Protein AF-A0A1Y1QQS4-F1 (afdb_monomer_lite)

Sequence (213 aa):
MTAVSTTSYASPAYLPAWIKGEMNCKIDGRPAKMTWKIENRYEGNCDSSGEYCTQAEYAVSVGSFSDNGGQWIPLESRGSRNNGNTFLIRYKGAEPDNWELTFVPSTEVATGWTTWRGNRYTLSCWKGDVPLPERCDAYATNAVQQYQSAQRLFCGIPTDARWQDNRNAHYNWCMQSKGNPTWLNAENKARSDALAQCRRTTVGGGIRHNLPR

Organism: NCBI:txid525917

Foldseek 3Di:
DDADADEDDADAADDDPLQAAKKWKDWQNFTKIKHKDKDKDWDWDAPPVNPHIYIYIYIFIKMWMGTNNDDIFIKGWPDADDVRQKTWIFTPDPDRKIWIWGADVLFSKTWTWTDDPNDIITMIIHDDDDIQLVLLLVLLVLQLVLLVLCVVLVLVDDPDLLRDNPSVSSSVVCSVVSVPVVVSVVSSVVSVVSSVVSVCCSVVPPDPPDDDD

Structure (mmCIF, N/CA/C/O backbone):
data_AF-A0A1Y1QQS4-F1
#
_entry.id   AF-A0A1Y1QQS4-F1
#
loop_
_atom_site.group_PDB
_atom_site.id
_atom_site.type_symbol
_atom_site.label_atom_id
_atom_site.label_alt_id
_atom_site.label_comp_id
_atom_site.label_asym_id
_atom_site.label_entity_id
_atom_site.label_seq_id
_atom_site.pdbx_PDB_ins_code
_atom_site.Cartn_x
_atom_site.Cartn_y
_atom_site.Cartn_z
_atom_site.occupancy
_atom_site.B_iso_or_equiv
_atom_site.auth_seq_id
_atom_site.auth_comp_id
_atom_site.auth_asym_id
_atom_site.auth_atom_id
_atom_site.pdbx_PDB_model_num
ATOM 1 N N . MET A 1 1 ? 40.147 24.891 -26.858 1.00 44.53 1 MET A N 1
ATOM 2 C CA . MET A 1 1 ? 39.200 23.772 -26.687 1.00 44.53 1 MET A CA 1
ATOM 3 C C . MET A 1 1 ? 37.819 24.369 -26.532 1.00 44.53 1 MET A C 1
ATOM 5 O O . MET A 1 1 ? 37.547 24.987 -25.511 1.00 44.53 1 MET A O 1
ATOM 9 N N . THR A 1 2 ? 36.996 24.281 -27.570 1.00 38.81 2 THR A N 1
ATOM 10 C CA . THR A 1 2 ? 35.651 24.862 -27.578 1.00 38.81 2 THR A CA 1
ATOM 11 C C . THR A 1 2 ? 34.674 23.698 -27.485 1.00 38.81 2 THR A C 1
ATOM 13 O O . THR A 1 2 ? 34.412 23.033 -28.480 1.00 38.81 2 THR A O 1
ATOM 16 N N . ALA A 1 3 ? 34.205 23.390 -26.276 1.00 43.16 3 ALA A N 1
ATOM 17 C CA . ALA A 1 3 ? 33.175 22.379 -26.079 1.00 43.16 3 ALA A CA 1
ATOM 18 C C . ALA A 1 3 ? 31.835 22.957 -26.553 1.00 43.16 3 ALA A C 1
ATOM 20 O O . ALA A 1 3 ? 31.336 23.924 -25.977 1.00 43.16 3 ALA A O 1
ATOM 21 N N . VAL A 1 4 ? 31.264 22.396 -27.617 1.00 45.38 4 VAL A N 1
ATOM 22 C CA . VAL A 1 4 ? 29.895 22.715 -28.032 1.00 45.38 4 VAL A CA 1
ATOM 23 C C . VAL A 1 4 ? 28.973 21.711 -27.346 1.00 45.38 4 VAL A C 1
ATOM 25 O O . VAL A 1 4 ? 28.790 20.595 -27.821 1.00 45.38 4 VAL A O 1
ATOM 28 N N . SER A 1 5 ? 28.416 22.097 -26.198 1.00 45.12 5 SER A N 1
ATOM 29 C CA . SER A 1 5 ? 27.388 21.314 -25.506 1.00 45.12 5 SER A CA 1
ATOM 30 C C . SER A 1 5 ? 26.039 21.524 -26.186 1.00 45.12 5 SER A C 1
ATOM 32 O O . SER A 1 5 ? 25.379 22.537 -25.969 1.00 45.12 5 SER A O 1
ATOM 34 N N . THR A 1 6 ? 25.600 20.573 -27.006 1.00 47.50 6 THR A N 1
ATOM 35 C CA . THR A 1 6 ? 24.199 20.511 -27.439 1.00 47.50 6 THR A CA 1
ATOM 36 C C . THR A 1 6 ? 23.394 19.754 -26.388 1.00 47.50 6 THR A C 1
ATOM 38 O O . THR A 1 6 ? 23.450 18.528 -26.323 1.00 47.50 6 THR A O 1
ATOM 41 N N . THR A 1 7 ? 22.642 20.469 -25.551 1.00 45.75 7 THR A N 1
ATOM 42 C CA . THR A 1 7 ? 21.672 19.868 -24.629 1.00 45.75 7 THR A CA 1
ATOM 43 C C . THR A 1 7 ? 20.464 19.358 -25.413 1.00 45.75 7 THR A C 1
ATOM 45 O O . THR A 1 7 ? 19.577 20.124 -25.787 1.00 45.75 7 THR A O 1
ATOM 48 N N . SER A 1 8 ? 20.406 18.054 -25.680 1.00 47.81 8 SER A N 1
ATOM 49 C CA . SER A 1 8 ? 19.176 17.412 -26.144 1.00 47.81 8 SER A CA 1
ATOM 50 C C . SER A 1 8 ? 18.225 17.248 -24.957 1.00 47.81 8 SER A C 1
ATOM 52 O O . SER A 1 8 ? 18.513 16.493 -24.032 1.00 47.81 8 SER A O 1
ATOM 54 N N . TYR A 1 9 ? 17.095 17.955 -24.974 1.00 47.16 9 TYR A N 1
ATOM 55 C CA . TYR A 1 9 ? 16.033 17.814 -23.977 1.00 47.16 9 TYR A CA 1
ATOM 56 C C . TYR A 1 9 ? 15.374 16.434 -24.111 1.00 47.16 9 TYR A C 1
ATOM 58 O O . TYR A 1 9 ? 14.437 16.252 -24.888 1.00 47.16 9 TYR A O 1
ATOM 66 N N . ALA A 1 10 ? 15.872 15.440 -23.376 1.00 54.25 10 ALA A N 1
ATOM 67 C CA . ALA A 1 10 ? 15.192 14.160 -23.250 1.00 54.25 10 ALA A CA 1
ATOM 68 C C . ALA A 1 10 ? 13.890 14.338 -22.451 1.00 54.25 10 ALA A C 1
ATOM 70 O O . ALA A 1 10 ? 13.832 15.104 -21.485 1.00 54.25 10 ALA A O 1
ATOM 71 N N . SER A 1 11 ? 12.827 13.639 -22.856 1.00 54.56 11 SER A N 1
ATOM 72 C CA . SER A 1 11 ? 11.552 13.663 -22.134 1.00 54.56 11 SER A CA 1
ATOM 73 C C . SER A 1 11 ? 11.741 13.218 -20.674 1.00 54.56 11 SER A C 1
ATOM 75 O O . SER A 1 11 ? 12.504 12.284 -20.419 1.00 54.56 11 SER A O 1
ATOM 77 N N . PRO A 1 12 ? 11.049 13.842 -19.704 1.00 66.75 12 PRO A N 1
ATOM 78 C CA . PRO A 1 12 ? 11.164 13.449 -18.306 1.00 66.75 12 PRO A CA 1
ATOM 79 C C . PRO A 1 12 ? 10.689 12.004 -18.120 1.00 66.75 12 PRO A C 1
ATOM 81 O O . PRO A 1 12 ? 9.630 11.618 -18.621 1.00 66.75 12 PRO A O 1
ATOM 84 N N . ALA A 1 13 ? 11.450 11.201 -17.373 1.00 82.31 13 ALA A N 1
ATOM 85 C CA . ALA A 1 13 ? 11.008 9.867 -16.993 1.00 82.31 13 ALA A CA 1
ATOM 86 C C . ALA A 1 13 ? 9.716 9.948 -16.178 1.00 82.31 13 ALA A C 1
ATOM 88 O O . ALA A 1 13 ? 9.635 10.660 -15.176 1.00 82.31 13 ALA A O 1
ATOM 89 N N . TYR A 1 14 ? 8.716 9.169 -16.581 1.00 88.00 14 TYR A N 1
ATOM 90 C CA . TYR A 1 14 ? 7.463 9.060 -15.849 1.00 88.00 14 TYR A CA 1
ATOM 91 C C . TYR A 1 14 ? 7.498 7.876 -14.879 1.00 88.00 14 TYR A C 1
ATOM 93 O O . TYR A 1 14 ? 7.629 6.723 -15.295 1.00 88.00 14 TYR A O 1
ATOM 101 N N . LEU A 1 15 ? 7.304 8.170 -13.592 1.00 92.50 15 LEU A N 1
ATOM 102 C CA . LEU A 1 15 ? 7.139 7.175 -12.537 1.00 92.50 15 LEU A CA 1
ATOM 103 C C . LEU A 1 15 ? 5.846 7.461 -11.756 1.00 92.50 15 LEU A C 1
ATOM 105 O O . LEU A 1 15 ? 5.776 8.493 -11.080 1.00 92.50 15 LEU A O 1
ATOM 109 N N . PRO A 1 16 ? 4.825 6.583 -11.810 1.00 94.62 16 PRO A N 1
ATOM 110 C CA . PRO A 1 16 ? 3.611 6.769 -11.027 1.00 94.62 16 PRO A CA 1
ATOM 111 C C . PRO A 1 16 ? 3.904 6.904 -9.526 1.00 94.62 16 PRO A C 1
ATOM 113 O O . PRO A 1 16 ? 4.716 6.172 -8.956 1.00 94.62 16 PRO A O 1
ATOM 116 N N . ALA A 1 17 ? 3.193 7.804 -8.845 1.00 94.12 17 ALA A N 1
ATOM 117 C CA . ALA A 1 17 ? 3.402 8.048 -7.415 1.00 94.12 17 ALA A CA 1
ATOM 118 C C . ALA A 1 17 ? 3.161 6.797 -6.543 1.00 94.12 17 ALA A C 1
ATOM 120 O O . ALA A 1 17 ? 3.796 6.631 -5.497 1.00 94.12 17 ALA A O 1
ATOM 121 N N . TRP A 1 18 ? 2.266 5.902 -6.975 1.00 95.06 18 TRP A N 1
ATOM 122 C CA . TRP A 1 18 ? 1.941 4.678 -6.244 1.00 95.06 18 TRP A CA 1
ATOM 123 C C . TRP A 1 18 ? 3.097 3.667 -6.229 1.00 95.06 18 TRP A C 1
ATOM 125 O O . TRP A 1 18 ? 3.250 2.971 -5.230 1.00 95.06 18 TRP A O 1
ATOM 135 N N . ILE A 1 19 ? 3.940 3.630 -7.270 1.00 96.12 19 ILE A N 1
ATOM 136 C CA . ILE A 1 19 ? 5.074 2.694 -7.371 1.00 96.12 19 ILE A CA 1
ATOM 137 C C . ILE A 1 19 ? 6.398 3.298 -6.887 1.00 96.12 19 ILE A C 1
ATOM 139 O O . ILE A 1 19 ? 7.308 2.569 -6.512 1.00 96.12 19 ILE A O 1
ATOM 143 N N . LYS A 1 20 ? 6.517 4.633 -6.863 1.00 96.06 20 LYS A N 1
ATOM 144 C CA . LYS A 1 20 ? 7.732 5.332 -6.417 1.00 96.06 20 LYS A CA 1
ATOM 145 C C . LYS A 1 20 ? 8.084 5.000 -4.961 1.00 96.06 20 LYS A C 1
ATOM 147 O O . LYS A 1 20 ? 7.239 5.155 -4.075 1.00 96.06 20 LYS A O 1
ATOM 152 N N . GLY A 1 21 ? 9.357 4.702 -4.715 1.00 96.75 21 GLY A N 1
ATOM 153 C CA . GLY A 1 21 ? 9.909 4.375 -3.402 1.00 96.75 21 GLY A CA 1
ATOM 154 C C . GLY A 1 21 ? 9.892 2.878 -3.115 1.00 96.75 21 GLY A C 1
ATOM 155 O O . GLY A 1 21 ? 9.820 2.065 -4.033 1.00 96.75 21 GLY A O 1
ATOM 156 N N . GLU A 1 22 ? 9.984 2.530 -1.834 1.00 97.25 22 GLU A N 1
ATOM 157 C CA . GLU A 1 22 ? 9.969 1.142 -1.375 1.00 97.25 22 GLU A CA 1
ATOM 158 C C . GLU A 1 22 ? 8.550 0.566 -1.334 1.00 97.25 22 GLU A C 1
ATOM 160 O O . GLU A 1 22 ? 7.579 1.247 -0.987 1.00 97.25 22 GLU A O 1
ATOM 165 N N . MET A 1 23 ? 8.450 -0.718 -1.663 1.00 97.69 23 MET A N 1
ATOM 166 C CA . MET A 1 23 ? 7.226 -1.502 -1.631 1.00 97.69 23 MET A CA 1
ATOM 167 C C . MET A 1 23 ? 7.496 -2.868 -1.003 1.00 97.69 23 MET A C 1
ATOM 169 O O . MET A 1 23 ? 8.504 -3.522 -1.295 1.00 97.69 23 MET A O 1
ATOM 173 N N . ASN A 1 24 ? 6.545 -3.320 -0.191 1.00 97.94 24 ASN A N 1
ATOM 174 C CA . ASN A 1 24 ? 6.458 -4.714 0.215 1.00 97.94 24 ASN A CA 1
ATOM 175 C C . ASN A 1 24 ? 5.685 -5.477 -0.854 1.00 97.94 24 ASN A C 1
ATOM 177 O O . ASN A 1 24 ? 4.698 -4.972 -1.387 1.00 97.94 24 ASN A O 1
ATOM 181 N N . CYS A 1 25 ? 6.142 -6.680 -1.178 1.00 97.81 25 CYS A N 1
ATOM 182 C CA . CYS A 1 25 ? 5.562 -7.493 -2.229 1.00 97.81 25 CYS A CA 1
ATOM 183 C C . CYS A 1 25 ? 5.388 -8.950 -1.792 1.00 97.81 25 CYS A C 1
ATOM 185 O O . CYS A 1 25 ? 6.019 -9.427 -0.848 1.00 97.81 25 CYS A O 1
ATOM 187 N N . LYS A 1 26 ? 4.554 -9.677 -2.534 1.00 97.31 26 LYS A N 1
ATOM 188 C CA . LYS A 1 26 ? 4.516 -11.136 -2.565 1.00 97.31 26 LYS A CA 1
ATOM 189 C C . LYS A 1 26 ? 4.692 -11.625 -3.992 1.00 97.31 26 LYS A C 1
ATOM 191 O O . LYS A 1 26 ? 3.961 -11.177 -4.876 1.00 97.31 26 LYS A O 1
ATOM 196 N N . ILE A 1 27 ? 5.615 -12.561 -4.184 1.00 95.38 27 ILE A N 1
ATOM 197 C CA . ILE A 1 27 ? 5.768 -13.335 -5.415 1.00 95.38 27 ILE A CA 1
ATOM 198 C C . ILE A 1 27 ? 5.350 -14.772 -5.132 1.00 95.38 27 ILE A C 1
ATOM 200 O O . ILE A 1 27 ? 5.974 -15.455 -4.325 1.00 95.38 27 ILE A O 1
ATOM 204 N N . ASP A 1 28 ? 4.256 -15.214 -5.747 1.00 94.06 28 ASP A N 1
ATOM 205 C CA . ASP A 1 28 ? 3.699 -16.551 -5.509 1.00 94.06 28 ASP A CA 1
ATOM 206 C C . ASP A 1 28 ? 3.511 -16.861 -4.006 1.00 94.06 28 ASP A C 1
ATOM 208 O O . ASP A 1 28 ? 3.930 -17.884 -3.473 1.00 94.06 28 ASP A O 1
ATOM 212 N N . GLY A 1 29 ? 2.983 -15.874 -3.274 1.00 93.81 29 GLY A N 1
ATOM 213 C CA . GLY A 1 29 ? 2.784 -15.937 -1.822 1.00 93.81 29 GLY A CA 1
ATOM 214 C C . GLY A 1 29 ? 4.037 -15.714 -0.963 1.00 93.81 29 GLY A C 1
ATOM 215 O O . GLY A 1 29 ? 3.897 -15.439 0.229 1.00 93.81 29 GLY A O 1
ATOM 216 N N . ARG A 1 30 ? 5.244 -15.759 -1.536 1.00 95.38 30 ARG A N 1
ATOM 217 C CA . ARG A 1 30 ? 6.511 -15.584 -0.808 1.00 95.38 30 ARG A CA 1
ATOM 218 C C . ARG A 1 30 ? 6.845 -14.102 -0.615 1.00 95.38 30 ARG A C 1
ATOM 220 O O . ARG A 1 30 ? 6.600 -13.321 -1.536 1.00 95.38 30 ARG A O 1
ATOM 227 N N . PRO A 1 31 ? 7.398 -13.689 0.540 1.00 97.00 31 PRO A N 1
ATOM 228 C CA . PRO A 1 31 ? 7.770 -12.297 0.778 1.00 97.00 31 PRO A CA 1
ATOM 229 C C . PRO A 1 31 ? 8.798 -11.805 -0.239 1.00 97.00 31 PRO A C 1
ATOM 231 O O . PRO A 1 31 ? 9.788 -12.475 -0.508 1.00 97.00 31 PRO A O 1
ATOM 234 N N . ALA A 1 32 ? 8.590 -10.607 -0.764 1.00 97.38 32 ALA A N 1
ATOM 235 C CA . ALA A 1 32 ? 9.513 -9.942 -1.666 1.00 97.38 32 ALA A CA 1
ATOM 236 C C . ALA A 1 32 ? 9.525 -8.437 -1.388 1.00 97.38 32 ALA A C 1
ATOM 238 O O . ALA A 1 32 ? 8.647 -7.899 -0.709 1.00 97.38 32 ALA A O 1
ATOM 239 N N . LYS A 1 33 ? 10.522 -7.744 -1.927 1.00 97.94 33 LYS A N 1
ATOM 240 C CA . LYS A 1 33 ? 10.619 -6.287 -1.866 1.00 97.94 33 LYS A CA 1
ATOM 241 C C . LYS A 1 33 ? 10.904 -5.716 -3.239 1.00 97.94 33 LYS A C 1
ATOM 243 O O . LYS A 1 33 ? 11.586 -6.332 -4.057 1.00 97.94 33 LYS A O 1
ATOM 248 N N . MET A 1 34 ? 10.394 -4.517 -3.469 1.00 97.62 34 MET A N 1
ATOM 249 C CA . MET A 1 34 ? 10.625 -3.764 -4.692 1.00 97.62 34 MET A CA 1
ATOM 250 C C . MET A 1 34 ? 10.919 -2.309 -4.339 1.00 97.62 34 MET A C 1
ATOM 252 O O . MET A 1 34 ? 10.375 -1.781 -3.374 1.00 97.62 34 MET A O 1
ATOM 256 N N . THR A 1 35 ? 11.779 -1.654 -5.108 1.00 97.94 35 THR A N 1
ATOM 257 C CA . THR A 1 35 ? 12.008 -0.211 -4.986 1.00 97.94 35 THR A CA 1
ATOM 258 C C . THR A 1 35 ? 12.088 0.426 -6.360 1.00 97.94 35 THR A C 1
ATOM 260 O O . THR A 1 35 ? 12.620 -0.196 -7.279 1.00 97.94 35 THR A O 1
ATOM 263 N N . TRP A 1 36 ? 11.563 1.643 -6.504 1.00 97.75 36 TRP A N 1
ATOM 264 C CA . TRP A 1 36 ? 11.621 2.418 -7.743 1.00 97.75 36 TRP A CA 1
ATOM 265 C C . TRP A 1 36 ? 12.008 3.869 -7.498 1.00 97.75 36 TRP A C 1
ATOM 267 O O . TRP A 1 36 ? 11.497 4.531 -6.589 1.00 97.75 36 TRP A O 1
ATOM 277 N N . LYS A 1 37 ? 12.852 4.399 -8.379 1.00 96.38 37 LYS A N 1
ATOM 278 C CA . LYS A 1 37 ? 13.274 5.800 -8.380 1.00 96.38 37 LYS A CA 1
ATOM 279 C C . LYS A 1 37 ? 13.497 6.305 -9.800 1.00 96.38 37 LYS A C 1
ATOM 281 O O . LYS A 1 37 ? 13.617 5.529 -10.746 1.00 96.38 37 LYS A O 1
ATOM 286 N N . ILE A 1 38 ? 13.529 7.627 -9.921 1.00 93.94 38 ILE A N 1
ATOM 287 C CA . ILE A 1 38 ? 14.024 8.292 -11.122 1.00 93.94 38 ILE A CA 1
ATOM 288 C C . ILE A 1 38 ? 15.515 8.540 -10.908 1.00 93.94 38 ILE A C 1
ATOM 290 O O . ILE A 1 38 ? 15.906 9.043 -9.855 1.00 93.94 38 ILE A O 1
ATOM 294 N N . GLU A 1 39 ? 16.323 8.172 -11.891 1.00 91.12 39 GLU A N 1
ATOM 295 C CA . GLU A 1 39 ? 17.759 8.439 -11.936 1.00 91.12 39 GLU A CA 1
ATOM 296 C C . GLU A 1 39 ? 18.105 9.183 -13.221 1.00 91.12 39 GLU A C 1
ATOM 298 O O . GLU A 1 39 ? 17.479 8.948 -14.255 1.00 91.12 39 GLU A O 1
ATOM 303 N N . ASN A 1 40 ? 19.121 10.042 -13.167 1.00 87.88 40 ASN A N 1
ATOM 304 C CA . ASN A 1 40 ? 19.704 10.627 -14.368 1.00 87.88 40 ASN A CA 1
ATOM 305 C C . ASN A 1 40 ? 20.779 9.681 -14.909 1.00 87.88 40 ASN A C 1
ATOM 307 O O . ASN A 1 40 ? 21.602 9.158 -14.154 1.00 87.88 40 ASN A O 1
ATOM 311 N N . ARG A 1 41 ? 20.759 9.458 -16.219 1.00 84.62 41 ARG A N 1
ATOM 312 C CA . ARG A 1 41 ? 21.791 8.745 -16.966 1.00 84.62 41 ARG A CA 1
ATOM 313 C C . ARG A 1 41 ? 22.453 9.693 -17.950 1.00 84.62 41 ARG A C 1
ATOM 315 O O . ARG A 1 41 ? 21.832 10.631 -18.444 1.00 84.62 41 ARG A O 1
ATOM 322 N N . TYR A 1 42 ? 23.715 9.397 -18.227 1.00 83.81 42 TYR A N 1
ATOM 323 C CA . TYR A 1 42 ? 24.536 10.126 -19.176 1.00 83.81 42 TYR A CA 1
ATOM 324 C C . TYR A 1 42 ? 24.917 9.175 -20.301 1.00 83.81 42 TYR A C 1
ATOM 326 O O . TYR A 1 42 ? 25.513 8.126 -20.055 1.00 83.81 42 TYR A O 1
ATOM 334 N N . GLU A 1 43 ? 24.571 9.540 -21.527 1.00 79.81 43 GLU A N 1
ATOM 335 C CA . GLU A 1 43 ? 25.091 8.897 -22.726 1.00 79.81 43 GLU A CA 1
ATOM 336 C C . GLU A 1 43 ? 26.084 9.844 -23.382 1.00 79.81 43 GLU A C 1
ATOM 338 O O . GLU A 1 43 ? 25.746 10.960 -23.770 1.00 79.81 43 GLU A O 1
ATOM 343 N N . GLY A 1 44 ? 27.336 9.402 -23.445 1.00 79.69 44 GLY A N 1
ATOM 344 C CA . GLY A 1 44 ? 28.411 10.103 -24.123 1.00 79.69 44 GLY A CA 1
ATOM 345 C C . GLY A 1 44 ? 28.804 9.344 -25.378 1.00 79.69 44 GLY A C 1
ATOM 346 O O . GLY A 1 44 ? 28.998 8.132 -25.322 1.00 79.69 44 GLY A O 1
ATOM 347 N N . ASN A 1 45 ? 28.959 10.054 -26.488 1.00 81.31 45 ASN A N 1
ATOM 348 C CA . ASN A 1 45 ? 29.633 9.522 -27.663 1.00 81.31 45 ASN A CA 1
ATOM 349 C C . ASN A 1 45 ? 30.700 10.517 -28.101 1.00 81.31 45 ASN A C 1
ATOM 351 O O . ASN A 1 45 ? 30.411 11.708 -28.216 1.00 81.31 45 ASN A O 1
ATOM 355 N N . CYS A 1 46 ? 31.914 10.029 -28.319 1.00 83.12 46 CYS A N 1
ATOM 356 C CA . CYS A 1 46 ? 33.001 10.821 -28.870 1.00 83.12 46 CYS A CA 1
ATOM 357 C C . CYS A 1 46 ? 33.313 10.313 -30.273 1.00 83.12 46 CYS A C 1
ATOM 359 O O . CYS A 1 46 ? 33.155 9.125 -30.564 1.00 83.12 46 CYS A O 1
ATOM 361 N N . ASP A 1 47 ? 33.739 11.212 -31.150 1.00 82.38 47 ASP A N 1
ATOM 362 C CA . ASP A 1 47 ? 34.299 10.817 -32.432 1.00 82.38 47 ASP A CA 1
ATOM 363 C C . ASP A 1 47 ? 35.587 9.990 -32.246 1.00 82.38 47 ASP A C 1
ATOM 365 O O . ASP A 1 47 ? 36.150 9.888 -31.154 1.00 82.38 47 ASP A O 1
ATOM 369 N N . SER A 1 48 ? 36.079 9.379 -33.325 1.00 78.56 48 SER A N 1
ATOM 370 C CA . SER A 1 48 ? 37.262 8.509 -33.276 1.00 78.56 48 SER A CA 1
ATOM 371 C C . SER A 1 48 ? 38.543 9.220 -32.825 1.00 78.56 48 SER A C 1
ATOM 373 O O . SER A 1 48 ? 39.499 8.547 -32.444 1.00 78.56 48 SER A O 1
ATOM 375 N N . SER A 1 49 ? 38.580 10.556 -32.892 1.00 78.88 49 SER A N 1
ATOM 376 C CA . SER A 1 49 ? 39.706 11.369 -32.423 1.00 78.88 49 SER A CA 1
ATOM 377 C C . SER A 1 49 ? 39.626 11.714 -30.928 1.00 78.88 49 SER A C 1
ATOM 379 O O . SER A 1 49 ? 40.638 12.077 -30.331 1.00 78.88 49 SER A O 1
ATOM 381 N N . GLY A 1 50 ? 38.444 11.578 -30.312 1.00 76.00 50 GLY A N 1
ATOM 382 C CA . GLY A 1 50 ? 38.176 12.020 -28.944 1.00 76.00 50 GLY A CA 1
ATOM 383 C C . GLY A 1 50 ? 38.075 13.543 -28.791 1.00 76.00 50 GLY A C 1
ATOM 384 O O . GLY A 1 50 ? 37.964 14.028 -27.666 1.00 76.00 50 GLY A O 1
ATOM 385 N N . GLU A 1 51 ? 38.125 14.301 -29.890 1.00 76.00 51 GLU A N 1
ATOM 386 C CA . GLU A 1 51 ? 38.107 15.767 -29.899 1.00 76.00 51 GLU A CA 1
ATOM 387 C C . GLU A 1 51 ? 36.680 16.326 -29.803 1.00 76.00 51 GLU A C 1
ATOM 389 O O . GLU A 1 51 ? 36.461 17.387 -29.211 1.00 76.00 51 GLU A O 1
ATOM 394 N N . TYR A 1 52 ? 35.693 15.582 -30.311 1.00 77.75 52 TYR A N 1
ATOM 395 C CA . TYR A 1 52 ? 34.290 15.981 -30.307 1.00 77.75 52 TYR A CA 1
ATOM 396 C C . TYR A 1 52 ? 33.444 14.957 -29.560 1.00 77.75 52 TYR A C 1
ATOM 398 O O . TYR A 1 52 ? 33.059 13.921 -30.100 1.00 77.75 52 TYR A O 1
ATOM 406 N N . CYS A 1 53 ? 33.119 15.277 -28.310 1.00 79.81 53 CYS A N 1
ATOM 407 C CA . CYS A 1 53 ? 32.223 14.481 -27.484 1.00 79.81 53 CYS A CA 1
ATOM 408 C C . CYS A 1 53 ? 30.857 15.154 -27.361 1.00 79.81 53 CYS A C 1
ATOM 410 O O . CYS A 1 53 ? 30.746 16.296 -26.918 1.00 79.81 53 CYS A O 1
ATOM 412 N N . THR A 1 54 ? 29.804 14.416 -27.687 1.00 77.94 54 THR A N 1
ATOM 413 C CA . THR A 1 54 ? 28.431 14.765 -27.323 1.00 77.94 54 THR A CA 1
ATOM 414 C C . THR A 1 54 ? 28.064 14.043 -26.038 1.00 77.94 54 THR A C 1
ATOM 416 O O . THR A 1 54 ? 28.301 12.840 -25.931 1.00 77.94 54 THR A O 1
ATOM 419 N N . GLN A 1 55 ? 27.480 14.757 -25.078 1.00 76.38 55 GLN A N 1
ATOM 420 C CA . GLN A 1 55 ? 26.895 14.173 -23.874 1.00 76.38 55 GLN A CA 1
ATOM 421 C C . GLN A 1 55 ? 25.415 14.537 -23.817 1.00 76.38 55 GLN A C 1
ATOM 423 O O . GLN A 1 55 ? 25.056 15.712 -23.882 1.00 76.38 55 GLN A O 1
ATOM 428 N N . ALA A 1 56 ? 24.570 13.524 -23.686 1.00 76.75 56 ALA A N 1
ATOM 429 C CA . ALA A 1 56 ? 23.152 13.672 -23.431 1.00 76.75 56 ALA A CA 1
ATOM 430 C C . ALA A 1 56 ? 22.855 13.202 -22.006 1.00 76.75 56 ALA A C 1
ATOM 432 O O . ALA A 1 56 ? 23.210 12.087 -21.622 1.00 76.75 56 ALA A O 1
ATOM 433 N N . GLU A 1 57 ? 22.192 14.051 -21.226 1.00 81.38 57 GLU A N 1
ATOM 434 C CA . GLU A 1 57 ? 21.601 13.662 -19.949 1.00 81.38 57 GLU A CA 1
ATOM 435 C C . GLU A 1 57 ? 20.125 13.335 -20.165 1.00 81.38 57 GLU A C 1
ATOM 437 O O . GLU A 1 57 ? 19.391 14.089 -20.808 1.00 81.38 57 GLU A O 1
ATOM 442 N N . TYR A 1 58 ? 19.680 12.210 -19.616 1.00 82.06 58 TYR A N 1
ATOM 443 C CA . TYR A 1 58 ? 18.280 11.821 -19.656 1.00 82.06 58 TYR A CA 1
ATOM 444 C C . TYR A 1 58 ? 17.853 11.152 -18.355 1.00 82.06 58 TYR A C 1
ATOM 446 O O . TYR A 1 58 ? 18.614 10.438 -17.706 1.00 82.06 58 TYR A O 1
ATOM 454 N N . ALA A 1 59 ? 16.604 11.382 -17.964 1.00 87.81 59 ALA A N 1
ATOM 455 C CA . ALA A 1 59 ? 16.023 10.731 -16.802 1.00 87.81 59 ALA A CA 1
ATOM 456 C C . ALA A 1 59 ? 15.497 9.340 -17.183 1.00 87.81 59 ALA A C 1
ATOM 458 O O . ALA A 1 59 ? 14.890 9.158 -18.240 1.00 87.81 59 ALA A O 1
ATOM 459 N N . VAL A 1 60 ? 15.652 8.369 -16.285 1.00 89.94 60 VAL A N 1
ATOM 460 C CA . VAL A 1 60 ? 15.102 7.014 -16.404 1.00 89.94 60 VAL A CA 1
ATOM 461 C C . VAL A 1 60 ? 14.404 6.586 -15.125 1.00 89.94 60 VAL A C 1
ATOM 463 O O . VAL A 1 60 ? 14.804 6.945 -14.022 1.00 89.94 60 VAL A O 1
ATOM 466 N N . SER A 1 61 ? 13.363 5.771 -15.269 1.00 94.12 61 SER A N 1
ATOM 467 C CA . SER A 1 61 ? 12.750 5.075 -14.138 1.00 94.12 61 SER A CA 1
ATOM 468 C C . SER A 1 61 ? 13.404 3.711 -13.973 1.00 94.12 61 SER A C 1
ATOM 470 O O . SER A 1 61 ? 13.235 2.830 -14.821 1.00 94.12 61 SER A O 1
ATOM 472 N N . VAL A 1 62 ? 14.134 3.542 -12.877 1.00 95.25 62 VAL A N 1
ATOM 473 C CA . VAL A 1 62 ? 14.823 2.297 -12.531 1.00 95.25 62 VAL A CA 1
ATOM 474 C C . VAL A 1 62 ? 14.240 1.717 -11.259 1.00 95.25 62 VAL A C 1
ATOM 476 O O . VAL A 1 62 ? 13.736 2.443 -10.395 1.00 95.25 62 VAL A O 1
ATOM 479 N N . GLY A 1 63 ? 14.332 0.402 -11.135 1.00 96.50 63 GLY A N 1
ATOM 480 C CA . GLY A 1 63 ? 13.929 -0.283 -9.927 1.00 96.50 63 GLY A CA 1
ATOM 481 C C . GLY A 1 63 ? 14.841 -1.442 -9.589 1.00 96.50 63 GLY A C 1
ATOM 482 O O . GLY A 1 63 ? 15.718 -1.818 -10.364 1.00 96.50 63 GLY A O 1
ATOM 483 N N . SER A 1 64 ? 14.596 -2.020 -8.425 1.00 96.88 64 SER A N 1
ATOM 484 C CA . SER A 1 64 ? 15.225 -3.262 -7.998 1.00 96.88 64 SER A CA 1
ATOM 485 C C . SER A 1 64 ? 14.182 -4.153 -7.345 1.00 96.88 64 SER A C 1
ATOM 487 O O . SER A 1 64 ? 13.234 -3.659 -6.731 1.00 96.88 64 SER A O 1
ATOM 489 N N . PHE A 1 65 ? 14.368 -5.464 -7.454 1.00 96.25 65 PHE A N 1
ATOM 490 C CA . PHE A 1 65 ? 13.507 -6.459 -6.822 1.00 96.25 65 PHE A CA 1
ATOM 491 C C . PHE A 1 65 ? 14.332 -7.496 -6.066 1.00 96.25 65 PHE A C 1
ATOM 493 O O . PHE A 1 65 ? 15.390 -7.896 -6.537 1.00 96.25 65 PHE A O 1
ATOM 500 N N . SER A 1 66 ? 13.856 -7.920 -4.901 1.00 96.31 66 SER A N 1
ATOM 501 C CA . SER A 1 66 ? 14.460 -8.984 -4.098 1.00 96.31 66 SER A CA 1
ATOM 502 C C . SER A 1 66 ? 13.373 -9.964 -3.680 1.00 96.31 66 SER A C 1
ATOM 504 O O . SER A 1 66 ? 12.352 -9.574 -3.111 1.00 96.31 66 SER A O 1
ATOM 506 N N . ASP A 1 67 ? 13.603 -11.237 -3.976 1.00 94.38 67 ASP A N 1
ATOM 507 C CA . ASP A 1 67 ? 12.739 -12.346 -3.591 1.00 94.38 67 ASP A CA 1
ATOM 508 C C . ASP A 1 67 ? 13.268 -12.982 -2.304 1.00 94.38 67 ASP A C 1
ATOM 510 O O . ASP A 1 67 ? 14.414 -13.429 -2.254 1.00 94.38 67 ASP A O 1
ATOM 514 N N . ASN A 1 68 ? 12.441 -13.002 -1.259 1.00 93.38 68 ASN A N 1
ATOM 515 C CA . ASN A 1 68 ? 12.713 -13.643 0.025 1.00 93.38 68 ASN A CA 1
ATOM 516 C C . ASN A 1 68 ? 14.070 -13.265 0.655 1.00 93.38 68 ASN A C 1
ATOM 518 O O . ASN A 1 68 ? 14.773 -14.111 1.204 1.00 93.38 68 ASN A O 1
ATOM 522 N N . GLY A 1 69 ? 14.462 -11.991 0.542 1.00 91.81 69 GLY A N 1
ATOM 523 C CA . GLY A 1 69 ? 15.744 -11.491 1.054 1.00 91.81 69 GLY A CA 1
ATOM 524 C C . GLY A 1 69 ? 16.966 -11.903 0.226 1.00 91.81 69 GLY A C 1
ATOM 525 O O . GLY A 1 69 ? 18.096 -11.673 0.650 1.00 91.81 69 GLY A O 1
ATOM 526 N N . GLY A 1 70 ? 16.754 -12.498 -0.948 1.00 93.25 70 GLY A N 1
ATOM 527 C CA . GLY A 1 70 ? 17.802 -12.821 -1.903 1.00 93.25 70 GLY A CA 1
ATOM 528 C C . GLY A 1 70 ? 18.416 -11.587 -2.567 1.00 93.25 70 GLY A C 1
ATOM 529 O O . GLY A 1 70 ? 18.084 -10.435 -2.266 1.00 93.25 70 GLY A O 1
ATOM 530 N N . GLN A 1 71 ? 19.319 -11.843 -3.513 1.00 94.38 71 GLN A N 1
ATOM 531 C CA . GLN A 1 71 ? 20.009 -10.796 -4.258 1.00 94.38 71 GLN A CA 1
ATOM 532 C C . GLN A 1 71 ? 19.021 -9.850 -4.955 1.00 94.38 71 GLN A C 1
ATOM 534 O O . GLN A 1 71 ? 18.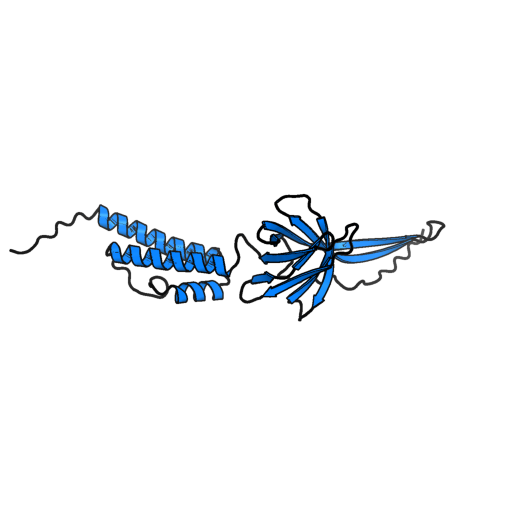060 -10.280 -5.593 1.00 94.38 71 GLN A O 1
ATOM 539 N N . TRP A 1 72 ? 19.305 -8.551 -4.865 1.00 95.88 72 TRP A N 1
ATOM 540 C CA . TRP A 1 72 ? 18.571 -7.533 -5.603 1.00 95.88 72 TRP A CA 1
ATOM 541 C C . TRP A 1 72 ? 18.895 -7.609 -7.092 1.00 95.88 72 TRP A C 1
ATOM 543 O O . TRP A 1 72 ? 20.057 -7.504 -7.490 1.00 95.88 72 TRP A O 1
ATOM 553 N N . ILE A 1 73 ? 17.858 -7.754 -7.911 1.00 93.25 73 ILE A N 1
ATOM 554 C CA . ILE A 1 73 ? 17.965 -7.765 -9.366 1.00 93.25 73 ILE A CA 1
ATOM 555 C C . ILE A 1 73 ? 17.501 -6.432 -9.964 1.00 93.25 73 ILE A C 1
ATOM 557 O O . ILE A 1 73 ? 16.496 -5.878 -9.508 1.00 93.25 73 ILE A O 1
ATOM 561 N N . PRO A 1 74 ? 18.220 -5.903 -10.971 1.00 95.19 74 PRO A N 1
ATOM 562 C CA . PRO A 1 74 ? 17.914 -4.611 -11.569 1.00 95.19 74 PRO A CA 1
ATOM 563 C C . PRO A 1 74 ? 16.712 -4.685 -12.514 1.00 95.19 74 PRO A C 1
ATOM 565 O O . PRO A 1 74 ? 16.601 -5.587 -13.352 1.00 95.19 74 PRO A O 1
ATOM 568 N N . LEU A 1 75 ? 15.852 -3.678 -12.411 1.00 94.94 75 LEU A N 1
ATOM 569 C CA . LEU A 1 75 ? 14.656 -3.480 -13.216 1.00 94.94 75 LEU A CA 1
ATOM 570 C C . LEU A 1 75 ? 14.694 -2.124 -13.926 1.00 94.94 75 LEU A C 1
ATOM 572 O O . LEU A 1 75 ? 15.288 -1.156 -13.451 1.00 94.94 75 LEU A O 1
ATOM 576 N N . GLU A 1 76 ? 13.992 -2.036 -15.047 1.00 93.25 76 GLU A N 1
ATOM 577 C CA . GLU A 1 76 ? 13.794 -0.795 -15.790 1.00 93.25 76 GLU A CA 1
ATOM 578 C C . GLU A 1 76 ? 12.328 -0.656 -16.198 1.00 93.25 76 GLU A C 1
ATOM 580 O O . GLU A 1 76 ? 11.654 -1.643 -16.504 1.00 93.25 76 GLU A O 1
ATOM 585 N N . SER A 1 77 ? 11.817 0.572 -16.178 1.00 93.44 77 SER A N 1
ATOM 586 C CA . SER A 1 77 ? 10.457 0.849 -16.631 1.00 93.44 77 SER A CA 1
ATOM 587 C C . SER A 1 77 ? 10.366 0.709 -18.145 1.00 93.44 77 SER A C 1
ATOM 589 O O . SER A 1 77 ? 11.205 1.225 -18.880 1.00 93.44 77 SER A O 1
ATOM 591 N N . ARG A 1 78 ? 9.299 0.068 -18.623 1.00 92.56 78 ARG A N 1
ATOM 592 C CA . ARG A 1 78 ? 8.893 0.095 -20.036 1.00 92.56 78 ARG A CA 1
ATOM 593 C C . ARG A 1 78 ? 7.788 1.114 -20.312 1.00 92.56 78 ARG A C 1
ATOM 595 O O . ARG A 1 78 ? 7.271 1.167 -21.426 1.00 92.56 78 ARG A O 1
ATOM 602 N N . GLY A 1 79 ? 7.415 1.893 -19.303 1.00 91.50 79 GLY A N 1
ATOM 603 C CA . GLY A 1 79 ? 6.326 2.854 -19.355 1.00 91.50 79 GLY A CA 1
ATOM 604 C C . GLY A 1 79 ? 5.089 2.383 -18.599 1.00 91.50 79 GLY A C 1
ATOM 605 O O . GLY A 1 79 ? 5.113 1.438 -17.807 1.00 91.50 79 GLY A O 1
ATOM 606 N N . SER A 1 80 ? 3.991 3.086 -18.838 1.00 93.06 80 SER A N 1
ATOM 607 C CA . SER A 1 80 ? 2.726 2.869 -18.153 1.00 93.06 80 SER A CA 1
ATOM 608 C C . SER A 1 80 ? 1.560 2.814 -19.138 1.00 93.06 80 SER A C 1
ATOM 610 O O . SER A 1 80 ? 1.640 3.296 -20.267 1.00 93.06 80 SER A O 1
ATOM 612 N N . ARG A 1 81 ? 0.466 2.185 -18.711 1.00 93.50 81 ARG A N 1
ATOM 613 C CA . ARG A 1 81 ? -0.814 2.110 -19.427 1.00 93.50 81 ARG A CA 1
ATOM 614 C C . ARG A 1 81 ? -1.947 2.490 -18.482 1.00 93.50 81 ARG A C 1
ATOM 616 O O . ARG A 1 81 ? -1.730 2.651 -17.279 1.00 93.50 81 ARG A O 1
ATOM 623 N N . ASN A 1 82 ? -3.159 2.611 -19.022 1.00 89.94 82 ASN A N 1
ATOM 624 C CA . ASN A 1 82 ? -4.378 2.830 -18.238 1.00 89.94 82 ASN A CA 1
ATOM 625 C C . ASN A 1 82 ? -4.252 4.046 -17.306 1.00 89.94 82 ASN A C 1
ATOM 627 O O . ASN A 1 82 ? -4.426 3.932 -16.094 1.00 89.94 82 ASN A O 1
ATOM 631 N N . ASN A 1 83 ? -3.867 5.196 -17.873 1.00 87.94 83 ASN A N 1
ATOM 632 C CA . ASN A 1 83 ? -3.650 6.454 -17.147 1.00 87.94 83 ASN A CA 1
ATOM 633 C C . ASN A 1 83 ? -2.642 6.347 -15.985 1.00 87.94 83 ASN A C 1
ATOM 635 O O . ASN A 1 83 ? -2.775 7.031 -14.975 1.00 87.94 83 ASN A O 1
ATOM 639 N N . GLY A 1 84 ? -1.633 5.480 -16.116 1.00 90.56 84 GLY A N 1
ATOM 640 C CA . GLY A 1 84 ? -0.593 5.301 -15.101 1.00 90.56 84 GLY A CA 1
ATOM 641 C C . GLY A 1 84 ? -0.898 4.231 -14.051 1.00 90.56 84 GLY A C 1
ATOM 642 O O . GLY A 1 84 ? -0.062 3.998 -13.178 1.00 90.56 84 GLY A O 1
ATOM 643 N N . ASN A 1 85 ? -2.052 3.559 -14.128 1.00 95.12 85 ASN A N 1
ATOM 644 C CA . ASN A 1 85 ? -2.406 2.496 -13.184 1.00 95.12 85 ASN A CA 1
ATOM 645 C C . ASN A 1 85 ? -1.682 1.183 -13.479 1.00 95.12 85 ASN A C 1
ATOM 647 O O . ASN A 1 85 ? -1.389 0.442 -12.549 1.00 95.12 85 ASN A O 1
ATOM 651 N N . THR A 1 86 ? -1.369 0.894 -14.742 1.00 96.81 86 THR A N 1
ATOM 652 C CA . THR A 1 86 ? -0.572 -0.283 -15.101 1.00 96.81 86 THR A CA 1
ATOM 653 C C . THR A 1 86 ? 0.860 0.147 -15.377 1.00 96.81 86 THR A C 1
ATOM 655 O O . THR A 1 86 ? 1.093 1.025 -16.206 1.00 96.81 86 THR A O 1
ATOM 658 N N . PHE A 1 87 ? 1.817 -0.473 -14.699 1.00 96.38 87 PHE A N 1
ATOM 659 C CA . PHE A 1 87 ? 3.243 -0.233 -14.844 1.00 96.38 87 PHE A CA 1
ATOM 660 C C . PHE A 1 87 ? 3.915 -1.458 -15.458 1.00 96.38 87 PHE A C 1
ATOM 662 O O . PHE A 1 87 ? 3.763 -2.580 -14.967 1.00 96.38 87 PHE A O 1
ATOM 669 N N . LEU A 1 88 ? 4.629 -1.231 -16.558 1.00 95.00 88 LEU A N 1
ATOM 670 C CA . LEU A 1 88 ? 5.314 -2.269 -17.314 1.00 95.00 88 LEU A CA 1
ATOM 671 C C . LEU A 1 88 ? 6.785 -2.273 -16.920 1.00 95.00 88 LEU A C 1
ATOM 673 O O . LEU A 1 88 ? 7.448 -1.236 -16.932 1.00 95.00 88 LEU A O 1
ATOM 677 N N . ILE A 1 89 ? 7.301 -3.448 -16.599 1.00 94.88 89 ILE A N 1
ATOM 678 C CA . ILE A 1 89 ? 8.617 -3.624 -15.994 1.00 94.88 89 ILE A CA 1
ATOM 679 C C . ILE A 1 89 ? 9.438 -4.544 -16.890 1.00 94.88 89 ILE A C 1
ATOM 681 O O . ILE A 1 89 ? 8.925 -5.523 -17.430 1.00 94.88 89 ILE A O 1
ATOM 685 N N . ARG A 1 90 ? 10.724 -4.236 -17.032 1.00 92.38 90 ARG A N 1
ATOM 686 C CA . ARG A 1 90 ? 11.710 -5.090 -17.688 1.00 92.38 90 ARG A CA 1
ATOM 687 C C . ARG A 1 90 ? 12.776 -5.517 -16.693 1.00 92.38 90 ARG A C 1
ATOM 689 O O . ARG A 1 90 ? 13.389 -4.662 -16.056 1.00 92.38 90 ARG A O 1
ATOM 696 N N . TYR A 1 91 ? 13.054 -6.813 -16.633 1.00 91.44 91 TYR A N 1
ATOM 697 C CA . TYR A 1 91 ? 14.261 -7.323 -15.991 1.00 91.44 91 TYR A CA 1
ATOM 698 C C . TYR A 1 91 ? 15.488 -7.064 -16.883 1.00 91.44 91 TYR A C 1
ATOM 700 O O . TYR A 1 91 ? 15.444 -7.266 -18.098 1.00 91.44 91 TYR A O 1
ATOM 708 N N . LYS A 1 92 ? 16.586 -6.572 -16.292 1.00 89.44 92 LYS A N 1
ATOM 709 C CA . LYS A 1 92 ? 17.822 -6.212 -17.014 1.00 89.44 92 LYS A CA 1
ATOM 710 C C . LYS A 1 92 ? 18.879 -7.326 -17.049 1.00 89.44 92 LYS A C 1
ATOM 712 O O . LYS A 1 92 ? 20.028 -7.041 -17.371 1.00 89.44 92 LYS A O 1
ATOM 717 N N . GLY A 1 93 ? 18.525 -8.563 -16.699 1.00 82.38 93 GLY A N 1
ATOM 718 C CA . GLY A 1 93 ? 19.438 -9.701 -16.816 1.00 82.38 93 GLY A CA 1
ATOM 719 C C . GLY A 1 93 ? 19.493 -10.310 -18.213 1.00 82.38 93 GLY A C 1
ATOM 720 O O . GLY A 1 93 ? 19.079 -9.700 -19.197 1.00 82.38 93 GLY A O 1
ATOM 721 N N . ALA A 1 94 ? 20.025 -11.532 -18.276 1.00 74.12 94 ALA A N 1
ATOM 722 C CA . ALA A 1 94 ? 20.227 -12.268 -19.525 1.00 74.12 94 ALA A CA 1
ATOM 723 C C . ALA A 1 94 ? 18.911 -12.590 -20.255 1.00 74.12 94 ALA A C 1
ATOM 725 O O . ALA A 1 94 ? 18.887 -12.675 -21.480 1.00 74.12 94 ALA A O 1
ATOM 726 N N . GLU A 1 95 ? 17.818 -12.734 -19.508 1.00 71.88 95 GLU A N 1
ATOM 727 C CA . GLU A 1 95 ? 16.491 -13.010 -20.045 1.00 71.88 95 GLU A CA 1
ATOM 728 C C . GLU A 1 95 ? 15.679 -11.705 -20.076 1.00 71.88 95 GLU A C 1
ATOM 730 O O . GLU A 1 95 ? 15.522 -11.054 -19.037 1.00 71.88 95 GLU A O 1
ATOM 735 N N . PRO A 1 96 ? 15.177 -11.266 -21.247 1.00 68.50 96 PRO A N 1
ATOM 736 C CA . PRO A 1 96 ? 14.339 -10.077 -21.350 1.00 68.50 96 PRO A CA 1
ATOM 737 C C . PRO A 1 96 ? 12.915 -10.386 -20.866 1.00 68.50 96 PRO A C 1
ATOM 739 O O . PRO A 1 96 ? 11.963 -10.398 -21.648 1.00 68.50 96 PRO A O 1
ATOM 742 N N . ASP A 1 97 ? 12.772 -10.621 -19.566 1.00 76.12 97 ASP A N 1
ATOM 743 C CA . ASP A 1 97 ? 11.483 -10.872 -18.937 1.00 76.12 97 ASP A CA 1
ATOM 744 C C . ASP A 1 97 ? 10.694 -9.570 -18.784 1.00 76.12 97 ASP A C 1
ATOM 746 O O . ASP A 1 97 ? 11.218 -8.518 -18.389 1.00 76.12 97 ASP A O 1
ATOM 750 N N . ASN A 1 98 ? 9.406 -9.649 -19.114 1.00 85.31 98 ASN A N 1
ATOM 751 C CA . ASN A 1 98 ? 8.464 -8.548 -18.969 1.00 85.31 98 ASN A CA 1
ATOM 752 C C . ASN A 1 98 ? 7.567 -8.842 -17.779 1.00 85.31 98 ASN A C 1
ATOM 754 O O . ASN A 1 98 ? 6.982 -9.920 -17.698 1.00 85.31 98 ASN A O 1
ATOM 758 N N . TRP A 1 99 ? 7.477 -7.902 -16.850 1.00 93.56 99 TRP A N 1
ATOM 759 C CA . TRP A 1 99 ? 6.585 -7.993 -15.704 1.00 93.56 99 TRP A CA 1
ATOM 760 C C . TRP A 1 99 ? 5.559 -6.868 -15.781 1.00 93.56 99 TRP A C 1
ATOM 762 O O . TRP A 1 99 ? 5.746 -5.864 -16.477 1.00 93.56 99 TRP A O 1
ATOM 772 N N . GLU A 1 100 ? 4.464 -7.031 -15.059 1.00 95.31 100 GLU A N 1
ATOM 773 C CA . GLU A 1 100 ? 3.366 -6.079 -15.060 1.00 95.31 100 GLU A CA 1
ATOM 774 C C . GLU A 1 100 ? 2.774 -5.961 -13.661 1.00 95.31 100 GLU A C 1
ATOM 776 O O . GLU A 1 100 ? 2.575 -6.957 -12.965 1.00 95.31 100 GLU A O 1
ATOM 781 N N . LEU A 1 101 ? 2.461 -4.727 -13.274 1.00 97.62 101 LEU A N 1
ATOM 782 C CA . LEU A 1 101 ? 1.734 -4.403 -12.056 1.00 97.62 101 LEU A CA 1
ATOM 783 C C . LEU A 1 101 ? 0.609 -3.428 -12.380 1.00 97.62 101 LEU A C 1
ATOM 785 O O . LEU A 1 101 ? 0.855 -2.367 -12.941 1.00 97.62 101 LEU A O 1
ATOM 789 N N . THR A 1 102 ? -0.614 -3.759 -11.987 1.00 97.81 102 THR A N 1
ATOM 790 C CA . THR A 1 102 ? -1.783 -2.885 -12.088 1.00 97.81 102 THR A CA 1
ATOM 791 C C . THR A 1 102 ? -2.246 -2.487 -10.696 1.00 97.81 102 THR A C 1
ATOM 793 O O . THR A 1 102 ? -2.625 -3.330 -9.883 1.00 97.81 102 THR A O 1
ATOM 796 N N . PHE A 1 103 ? -2.190 -1.189 -10.423 1.00 97.94 103 PHE A N 1
ATOM 797 C CA . PHE A 1 103 ? -2.595 -0.575 -9.171 1.00 97.94 103 PHE A CA 1
ATOM 798 C C . PHE A 1 103 ? -4.113 -0.464 -9.064 1.00 97.94 103 PHE A C 1
ATOM 800 O O . PHE A 1 103 ? -4.781 0.007 -9.985 1.00 97.94 103 PHE A O 1
ATOM 807 N N . VAL A 1 104 ? -4.641 -0.864 -7.909 1.00 96.12 104 VAL A N 1
ATOM 808 C CA . VAL A 1 104 ? -6.052 -0.743 -7.550 1.00 96.12 104 VAL A CA 1
ATOM 809 C C . VAL A 1 104 ? -6.182 0.360 -6.493 1.00 96.12 104 VAL A C 1
ATOM 811 O O . VAL A 1 104 ? -5.870 0.125 -5.324 1.00 96.12 104 VAL A O 1
ATOM 814 N N . PRO A 1 105 ? -6.645 1.573 -6.857 1.00 93.69 105 PRO A N 1
ATOM 815 C CA . PRO A 1 105 ? -6.647 2.714 -5.938 1.00 93.69 105 PRO A CA 1
ATOM 816 C C . PRO A 1 105 ? -7.477 2.515 -4.668 1.00 93.69 105 PRO A C 1
ATOM 818 O O . PRO A 1 105 ? -7.153 3.095 -3.639 1.00 93.69 105 PRO A O 1
ATOM 821 N N . SER A 1 106 ? -8.534 1.700 -4.725 1.00 93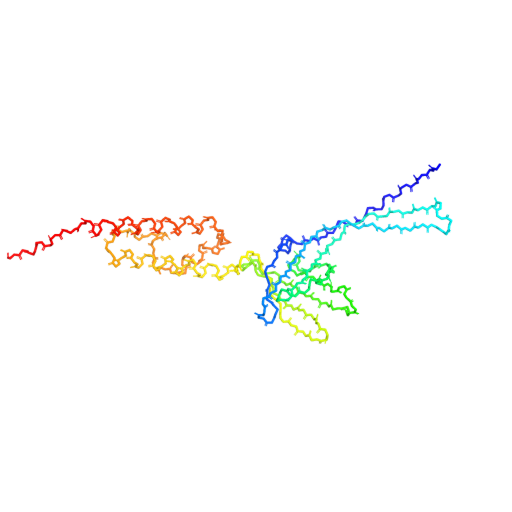.25 106 SER A N 1
ATOM 822 C CA . SER A 1 106 ? -9.408 1.440 -3.575 1.00 93.25 106 SER A CA 1
ATOM 823 C C . SER A 1 106 ? -8.756 0.575 -2.496 1.00 93.25 106 SER A C 1
ATOM 825 O O . SER A 1 106 ? -9.152 0.661 -1.339 1.00 93.25 106 SER A O 1
ATOM 827 N N . THR A 1 107 ? -7.770 -0.251 -2.851 1.00 95.56 107 THR A N 1
ATOM 828 C CA . THR A 1 107 ? -7.063 -1.138 -1.914 1.00 95.56 107 THR A CA 1
ATOM 829 C C . THR A 1 107 ? -5.603 -0.750 -1.722 1.00 95.56 107 THR A C 1
ATOM 831 O O . THR A 1 107 ? -4.931 -1.338 -0.885 1.00 95.56 107 THR A O 1
ATOM 834 N N . GLU A 1 108 ? -5.093 0.207 -2.498 1.00 95.69 108 GLU A N 1
ATOM 835 C CA . GLU A 1 108 ? -3.677 0.586 -2.538 1.00 95.69 108 GLU A CA 1
ATOM 836 C C . GLU A 1 108 ? -2.722 -0.605 -2.759 1.00 95.69 108 GLU A C 1
ATOM 838 O O . GLU A 1 108 ? -1.552 -0.577 -2.371 1.00 95.69 108 GLU A O 1
ATOM 843 N N . VAL A 1 109 ? -3.222 -1.652 -3.420 1.00 97.38 109 VAL A N 1
ATOM 844 C CA . VAL A 1 109 ? -2.449 -2.827 -3.819 1.00 97.38 109 VAL A CA 1
ATOM 845 C C . VAL A 1 109 ? -2.267 -2.801 -5.329 1.00 97.38 109 VAL A C 1
ATOM 847 O O . VAL A 1 109 ? -3.218 -2.620 -6.090 1.00 97.38 109 VAL A O 1
ATOM 850 N N . ALA A 1 110 ? -1.036 -3.014 -5.772 1.00 98.12 110 ALA A N 1
ATOM 851 C CA . ALA A 1 110 ? -0.728 -3.348 -7.147 1.00 98.12 110 ALA A CA 1
ATOM 852 C C . ALA A 1 110 ? -0.672 -4.865 -7.305 1.00 98.12 110 ALA A C 1
ATOM 854 O O . ALA A 1 110 ? -0.027 -5.547 -6.515 1.00 98.12 110 ALA A O 1
ATOM 855 N N . THR A 1 111 ? -1.340 -5.397 -8.321 1.00 97.69 111 THR A N 1
ATOM 856 C CA . THR A 1 111 ? -1.355 -6.833 -8.621 1.00 97.69 111 THR A CA 1
ATOM 857 C C . THR A 1 111 ? -0.990 -7.071 -10.072 1.00 97.69 111 THR A C 1
ATOM 859 O O . THR A 1 111 ? -1.234 -6.234 -10.937 1.00 97.69 111 THR A O 1
ATOM 862 N N . GLY A 1 112 ? -0.388 -8.213 -10.349 1.00 96.50 112 GLY A N 1
ATOM 863 C CA . GLY A 1 112 ? -0.009 -8.591 -11.691 1.00 96.50 112 GLY A CA 1
ATOM 864 C C . GLY A 1 112 ? 0.864 -9.825 -11.657 1.00 96.50 112 GLY A C 1
ATOM 865 O O . GLY A 1 112 ? 0.554 -10.809 -10.980 1.00 96.50 112 GLY A O 1
ATOM 866 N N . TRP A 1 113 ? 1.935 -9.800 -12.431 1.00 95.50 113 TRP A N 1
ATOM 867 C CA . TRP A 1 113 ? 2.729 -10.986 -12.680 1.00 95.50 113 TRP A CA 1
ATOM 868 C C . TRP A 1 113 ? 4.154 -10.630 -13.069 1.00 95.50 113 TRP A C 1
ATOM 870 O O . TRP A 1 113 ? 4.435 -9.567 -13.620 1.00 95.50 113 TRP A O 1
ATOM 880 N N . THR A 1 114 ? 5.044 -11.569 -12.798 1.00 92.25 114 THR A N 1
ATOM 881 C CA . THR A 1 114 ? 6.440 -11.557 -13.216 1.00 92.25 114 THR A CA 1
ATOM 882 C C . THR A 1 114 ? 6.729 -12.809 -14.034 1.00 92.25 114 THR A C 1
ATOM 884 O O . THR A 1 114 ? 5.996 -13.798 -13.950 1.00 92.25 114 THR A O 1
ATOM 887 N N . THR A 1 115 ? 7.761 -12.745 -14.863 1.00 89.25 115 THR A N 1
ATOM 888 C CA . THR A 1 115 ? 8.310 -13.893 -15.581 1.00 89.25 115 THR A CA 1
ATOM 889 C C . THR A 1 115 ? 9.755 -14.099 -15.151 1.00 89.25 115 THR A C 1
ATOM 891 O O . THR A 1 115 ? 10.474 -13.127 -14.920 1.00 89.25 115 THR A O 1
ATOM 894 N N . TRP A 1 116 ? 10.133 -15.360 -14.959 1.00 84.19 116 TRP A N 1
ATOM 895 C CA . TRP A 1 116 ? 11.486 -15.762 -14.595 1.00 84.19 116 TRP A CA 1
ATOM 896 C C . TRP A 1 116 ? 11.773 -17.151 -15.157 1.00 84.19 116 TRP A C 1
ATOM 898 O O . TRP A 1 116 ? 11.046 -18.101 -14.839 1.00 84.19 116 TRP A O 1
ATOM 908 N N . ARG A 1 117 ? 12.815 -17.299 -15.987 1.00 84.12 117 ARG A N 1
ATOM 909 C CA . ARG A 1 117 ? 13.186 -18.587 -16.608 1.00 84.12 117 ARG A CA 1
ATOM 910 C C . ARG A 1 117 ? 12.023 -19.248 -17.340 1.00 84.12 117 ARG A C 1
ATOM 912 O O . ARG A 1 117 ? 11.758 -20.436 -17.168 1.00 84.12 117 ARG A O 1
ATOM 919 N N . GLY A 1 118 ? 11.267 -18.445 -18.085 1.00 83.62 118 GLY A N 1
ATOM 920 C CA . GLY A 1 118 ? 10.084 -18.890 -18.827 1.00 83.62 118 GLY A CA 1
ATOM 921 C C . GLY A 1 118 ? 8.854 -19.228 -17.972 1.00 83.62 118 GLY A C 1
ATOM 922 O O . GLY A 1 118 ? 7.802 -19.526 -18.533 1.00 83.62 118 GLY A O 1
ATOM 923 N N . ASN A 1 119 ? 8.937 -19.148 -16.640 1.00 89.06 119 ASN A N 1
ATOM 924 C CA . ASN A 1 119 ? 7.808 -19.387 -15.742 1.00 89.06 119 ASN A CA 1
ATOM 925 C C . ASN A 1 119 ? 7.164 -18.070 -15.316 1.00 89.06 119 ASN A C 1
ATOM 927 O O . ASN A 1 119 ? 7.853 -17.078 -15.080 1.00 89.06 119 ASN A O 1
ATOM 931 N N . ARG A 1 120 ? 5.834 -18.061 -15.192 1.00 91.81 120 ARG A N 1
ATOM 932 C CA . ARG A 1 120 ? 5.067 -16.893 -14.750 1.00 91.81 120 ARG A CA 1
ATOM 933 C C . ARG A 1 120 ? 4.656 -17.050 -13.293 1.00 91.81 120 ARG A C 1
ATOM 935 O O . ARG A 1 120 ? 4.051 -18.053 -12.933 1.00 91.81 120 ARG A O 1
ATOM 942 N N . TYR A 1 121 ? 4.911 -16.022 -12.494 1.00 93.56 121 TYR A N 1
ATOM 943 C CA . TYR A 1 121 ? 4.560 -15.981 -11.078 1.00 93.56 121 TYR A CA 1
ATOM 944 C C . TYR A 1 121 ? 3.596 -14.835 -10.811 1.00 93.56 121 TYR A C 1
ATOM 946 O O . TYR A 1 121 ? 3.695 -13.764 -11.419 1.00 93.56 121 TYR A O 1
ATOM 954 N N . THR A 1 122 ? 2.664 -15.050 -9.887 1.00 97.12 122 THR A N 1
ATOM 955 C CA . THR A 1 122 ? 1.797 -13.975 -9.403 1.00 97.12 122 THR A CA 1
ATOM 956 C C . THR A 1 122 ? 2.630 -12.971 -8.618 1.00 97.12 122 THR A C 1
ATOM 958 O O . THR A 1 122 ? 3.527 -13.348 -7.865 1.00 97.12 122 THR A O 1
ATOM 961 N N . LEU A 1 123 ? 2.346 -11.687 -8.807 1.00 97.25 123 LEU A N 1
ATOM 962 C CA . LEU A 1 123 ? 3.030 -10.610 -8.109 1.00 97.25 123 LEU A CA 1
ATOM 963 C C . LEU A 1 123 ? 1.991 -9.667 -7.510 1.00 97.25 123 LEU A C 1
ATOM 965 O O . LEU A 1 123 ? 1.054 -9.242 -8.183 1.00 97.25 123 LEU A O 1
ATOM 969 N N . SER A 1 124 ? 2.171 -9.318 -6.245 1.00 97.69 124 SER A N 1
ATOM 970 C CA . SER A 1 124 ? 1.407 -8.259 -5.590 1.00 97.69 124 SER A CA 1
ATOM 971 C C . SER A 1 124 ? 2.350 -7.373 -4.797 1.00 97.69 124 SER A C 1
ATOM 973 O O . SER A 1 124 ? 3.307 -7.880 -4.226 1.00 97.69 124 SER A O 1
ATOM 975 N N . CYS A 1 125 ? 2.109 -6.068 -4.780 1.00 98.12 125 CYS A N 1
ATOM 976 C CA . CYS A 1 125 ? 2.936 -5.091 -4.085 1.00 98.12 125 CYS A CA 1
ATOM 977 C C . CYS A 1 125 ? 2.066 -4.000 -3.455 1.00 98.12 125 CYS A C 1
ATOM 979 O O . CYS A 1 125 ? 1.050 -3.602 -4.020 1.00 98.12 125 CYS A O 1
ATOM 981 N N . TRP A 1 126 ? 2.469 -3.491 -2.298 1.00 97.44 126 TRP A N 1
ATOM 982 C CA . TRP A 1 126 ? 1.785 -2.426 -1.565 1.00 97.44 126 TRP A CA 1
ATOM 983 C C . TRP A 1 126 ? 2.798 -1.557 -0.815 1.00 97.44 126 TRP A C 1
ATOM 985 O O . TRP A 1 126 ? 3.971 -1.909 -0.664 1.00 97.44 126 TRP A O 1
ATOM 995 N N . LYS A 1 127 ? 2.333 -0.400 -0.342 1.00 94.25 127 LYS A N 1
ATOM 996 C CA . LYS A 1 127 ? 3.102 0.479 0.544 1.00 94.25 127 LYS A CA 1
ATOM 997 C C . LYS A 1 127 ? 2.757 0.221 2.010 1.00 94.25 127 LYS A C 1
ATOM 999 O O . LYS A 1 127 ? 1.615 -0.095 2.340 1.00 94.25 127 LYS A O 1
ATOM 1004 N N . GLY A 1 128 ? 3.746 0.414 2.882 1.00 91.00 128 GLY A N 1
ATOM 1005 C CA . GLY A 1 128 ? 3.632 0.136 4.316 1.00 91.00 128 GLY A CA 1
ATOM 1006 C C . GLY A 1 128 ? 3.690 -1.357 4.639 1.00 91.00 128 GLY A C 1
ATOM 1007 O O . GLY A 1 128 ? 3.919 -2.182 3.757 1.00 91.00 128 GLY A O 1
ATOM 1008 N N . ASP A 1 129 ? 3.498 -1.699 5.911 1.00 90.75 129 ASP A N 1
ATOM 1009 C CA . ASP A 1 129 ? 3.798 -3.041 6.431 1.00 90.75 129 ASP A CA 1
ATOM 1010 C C . ASP A 1 129 ? 2.865 -4.127 5.875 1.00 90.75 129 ASP A C 1
ATOM 1012 O O . ASP A 1 129 ? 3.315 -5.185 5.439 1.00 90.75 129 ASP A O 1
ATOM 1016 N N . VAL A 1 130 ? 1.564 -3.838 5.810 1.00 94.12 130 VAL A N 1
ATOM 1017 C CA . VAL A 1 130 ? 0.523 -4.750 5.309 1.00 94.12 130 VAL A CA 1
ATOM 1018 C C . VAL A 1 130 ? -0.399 -4.035 4.309 1.00 94.12 130 VAL A C 1
ATOM 1020 O O . VAL A 1 130 ? -0.484 -2.798 4.338 1.00 94.12 130 VAL A O 1
ATOM 1023 N N . PRO A 1 131 ? -1.115 -4.770 3.436 1.00 95.88 131 PRO A N 1
ATOM 1024 C CA . PRO A 1 131 ? -2.115 -4.195 2.540 1.00 95.88 131 PRO A CA 1
ATOM 1025 C C . PRO A 1 131 ? -3.172 -3.368 3.288 1.00 95.88 131 PRO A C 1
ATOM 1027 O O . PRO A 1 131 ? -3.558 -3.703 4.408 1.00 95.88 131 PRO A O 1
ATOM 1030 N N . LEU A 1 132 ? -3.684 -2.302 2.661 1.00 96.12 132 LEU A N 1
ATOM 1031 C CA . LEU A 1 132 ? -4.701 -1.436 3.274 1.00 96.12 132 LEU A CA 1
ATOM 1032 C C . LEU A 1 132 ? -5.954 -2.205 3.745 1.00 96.12 132 LEU A C 1
ATOM 1034 O O . LEU A 1 132 ? -6.351 -1.989 4.892 1.00 96.12 132 LEU A O 1
ATOM 1038 N N . PRO A 1 133 ? -6.548 -3.123 2.953 1.00 97.38 133 PRO A N 1
ATOM 1039 C CA . PRO A 1 133 ? -7.695 -3.902 3.416 1.00 97.38 133 PRO A CA 1
ATOM 1040 C C . PRO A 1 133 ? -7.390 -4.693 4.690 1.00 97.38 133 PRO A C 1
ATOM 1042 O O . PRO A 1 133 ? -8.170 -4.655 5.633 1.00 97.38 133 PRO A O 1
ATOM 1045 N N . GLU A 1 134 ? -6.224 -5.337 4.758 1.00 96.81 134 GLU A N 1
ATOM 1046 C CA . GLU A 1 134 ? -5.797 -6.120 5.924 1.00 96.81 134 GLU A CA 1
ATOM 1047 C C . GLU A 1 134 ? -5.593 -5.232 7.161 1.00 96.81 134 GLU A C 1
ATOM 1049 O O . GLU A 1 134 ? -6.072 -5.544 8.252 1.00 96.81 134 GLU A O 1
ATOM 1054 N N . ARG A 1 135 ? -4.965 -4.062 6.987 1.00 96.38 135 ARG A N 1
ATOM 1055 C CA . ARG A 1 135 ? -4.819 -3.060 8.053 1.00 96.38 135 ARG A CA 1
ATOM 1056 C C . ARG A 1 135 ? -6.175 -2.606 8.600 1.00 96.38 135 ARG A C 1
ATOM 1058 O O . ARG A 1 135 ? -6.344 -2.498 9.816 1.00 96.38 135 ARG A O 1
ATOM 1065 N N . CYS A 1 136 ? -7.135 -2.336 7.719 1.00 97.88 136 CYS A N 1
ATOM 1066 C CA . CYS A 1 136 ? -8.466 -1.883 8.117 1.00 97.88 136 CYS A CA 1
ATOM 1067 C C . CYS A 1 136 ? -9.326 -2.986 8.731 1.00 97.88 136 CYS A C 1
ATOM 1069 O O . CYS A 1 136 ? -10.114 -2.712 9.639 1.00 97.88 136 CYS A O 1
ATOM 1071 N N . ASP A 1 137 ? -9.137 -4.226 8.295 1.00 98.19 137 ASP A N 1
ATOM 1072 C CA . ASP A 1 137 ? -9.753 -5.412 8.879 1.00 98.19 137 ASP 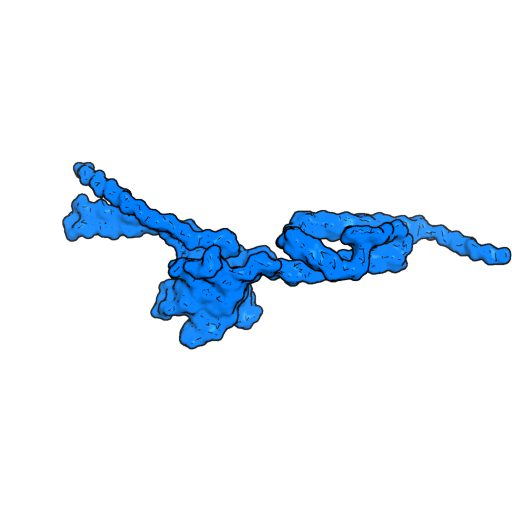A CA 1
ATOM 1073 C C . ASP A 1 137 ? -9.343 -5.595 10.349 1.00 98.19 137 ASP A C 1
ATOM 1075 O O . ASP A 1 137 ? -10.193 -5.709 11.244 1.00 98.19 137 ASP A O 1
ATOM 1079 N N . ALA A 1 138 ? -8.034 -5.511 10.609 1.00 97.62 138 ALA A N 1
ATOM 1080 C CA . ALA A 1 138 ? -7.470 -5.594 11.950 1.00 97.62 138 ALA A CA 1
ATOM 1081 C C . ALA A 1 138 ? -7.959 -4.447 12.851 1.00 97.62 138 ALA A C 1
ATOM 1083 O O . ALA A 1 138 ? -8.377 -4.687 13.987 1.00 97.62 138 ALA A O 1
ATOM 1084 N N . TYR A 1 139 ? -7.968 -3.209 12.339 1.00 98.00 139 TYR A N 1
ATOM 1085 C CA . TYR A 1 139 ? -8.495 -2.046 13.060 1.00 98.00 139 TYR A CA 1
ATOM 1086 C C . TYR A 1 139 ? -9.960 -2.238 13.470 1.00 98.00 139 TYR A C 1
ATOM 1088 O O . TYR A 1 139 ? -10.302 -2.082 14.644 1.00 98.00 139 TYR A O 1
ATOM 1096 N N . ALA A 1 140 ? -10.820 -2.606 12.518 1.00 98.56 140 ALA A N 1
ATOM 1097 C CA . ALA A 1 140 ? -12.250 -2.751 12.756 1.00 98.56 140 ALA A CA 1
ATOM 1098 C C . ALA A 1 140 ? -12.555 -3.853 13.775 1.00 98.56 140 ALA A C 1
ATOM 1100 O O . ALA A 1 140 ? -13.394 -3.681 14.660 1.00 98.56 140 ALA A O 1
ATOM 1101 N N . THR A 1 141 ? -11.830 -4.968 13.681 1.00 98.56 141 THR A N 1
ATOM 1102 C CA . THR A 1 141 ? -11.934 -6.079 14.629 1.00 98.56 141 THR A CA 1
ATOM 1103 C C . THR A 1 141 ? -11.524 -5.645 16.039 1.00 98.56 141 THR A C 1
ATOM 1105 O O . THR A 1 141 ? -12.244 -5.923 16.998 1.00 98.56 141 THR A O 1
ATOM 1108 N N . ASN A 1 142 ? -10.419 -4.903 16.176 1.00 98.38 142 ASN A N 1
ATOM 1109 C CA . ASN A 1 142 ? -9.960 -4.389 17.467 1.00 98.38 142 ASN A CA 1
ATOM 1110 C C . ASN A 1 142 ? -10.969 -3.408 18.094 1.00 98.38 142 ASN A C 1
ATOM 1112 O O . ASN A 1 142 ? -11.311 -3.545 19.269 1.00 98.38 142 ASN A O 1
ATOM 1116 N N . ALA A 1 143 ? -11.504 -2.472 17.304 1.00 98.50 143 ALA A N 1
ATOM 1117 C CA . ALA A 1 143 ? -12.467 -1.477 17.776 1.00 98.50 143 ALA A CA 1
ATOM 1118 C C . ALA A 1 143 ? -13.729 -2.125 18.376 1.00 98.50 143 ALA A C 1
ATOM 1120 O O . ALA A 1 143 ? -14.151 -1.771 19.481 1.00 98.50 143 ALA A O 1
ATOM 1121 N N . VAL A 1 144 ? -14.281 -3.136 17.695 1.00 98.62 144 VAL A N 1
ATOM 1122 C CA . VAL A 1 144 ? -15.441 -3.895 18.188 1.00 98.62 144 VAL A CA 1
ATOM 1123 C C . VAL A 1 144 ? -15.105 -4.665 19.466 1.00 98.62 144 VAL A C 1
ATOM 1125 O O . VAL A 1 144 ? -15.874 -4.627 20.426 1.00 98.62 144 VAL A O 1
ATOM 1128 N N . GLN A 1 145 ? -13.940 -5.317 19.532 1.00 98.44 145 GLN A N 1
ATOM 1129 C CA . GLN A 1 145 ? -13.504 -6.038 20.736 1.00 98.44 145 GLN A CA 1
ATOM 1130 C C . GLN A 1 145 ? -13.345 -5.111 21.951 1.00 98.44 145 GLN A C 1
ATOM 1132 O O . GLN A 1 145 ? -13.697 -5.484 23.078 1.00 98.44 145 GLN A O 1
ATOM 1137 N N . GLN A 1 146 ? -12.832 -3.898 21.741 1.00 98.25 146 GLN A N 1
ATOM 1138 C CA . GLN A 1 146 ? -12.718 -2.886 22.788 1.00 98.25 146 GLN A CA 1
ATOM 1139 C C . GLN A 1 146 ? -14.100 -2.438 23.276 1.00 98.25 146 GLN A C 1
ATOM 1141 O O . GLN A 1 146 ? -14.327 -2.409 24.487 1.00 98.25 146 GLN A O 1
ATOM 1146 N N . TYR A 1 147 ? -15.041 -2.168 22.365 1.00 98.12 147 TYR A N 1
ATOM 1147 C CA . TYR A 1 147 ? -16.417 -1.812 22.725 1.00 98.12 147 TYR A CA 1
ATOM 1148 C C . TYR A 1 147 ? -17.114 -2.928 23.513 1.00 98.12 147 TYR A C 1
ATOM 1150 O O . TYR A 1 147 ? -17.618 -2.688 24.609 1.00 98.12 147 TYR A O 1
ATOM 1158 N N . GLN A 1 148 ? -17.047 -4.173 23.039 1.00 97.38 148 GLN A N 1
ATOM 1159 C CA . GLN A 1 148 ? -17.601 -5.327 23.755 1.00 97.38 148 GLN A CA 1
ATOM 1160 C C . GLN A 1 148 ? -16.978 -5.503 25.146 1.00 97.38 148 GLN A C 1
ATOM 1162 O O . GLN A 1 148 ? -17.650 -5.889 26.102 1.00 97.38 148 GLN A O 1
ATOM 1167 N N . SER A 1 149 ? -15.686 -5.206 25.291 1.00 96.69 149 SER A N 1
ATOM 1168 C CA . SER A 1 149 ? -15.019 -5.235 26.595 1.00 96.69 149 SER A CA 1
ATOM 1169 C C . SER A 1 149 ? -15.519 -4.130 27.525 1.00 96.69 149 SER A C 1
ATOM 1171 O O . SER A 1 149 ? -15.705 -4.397 28.708 1.00 96.69 149 SER A O 1
ATOM 1173 N N . ALA A 1 150 ? -15.790 -2.930 27.007 1.00 96.25 150 ALA A N 1
ATOM 1174 C CA . ALA A 1 150 ? -16.372 -1.841 27.788 1.00 96.25 150 ALA A CA 1
ATOM 1175 C C . ALA A 1 150 ? -17.786 -2.181 28.283 1.00 96.25 150 ALA A C 1
ATOM 1177 O O . ALA A 1 150 ? -18.097 -1.934 29.448 1.00 96.25 150 ALA A O 1
ATOM 1178 N N . GLN A 1 151 ? -18.608 -2.801 27.428 1.00 95.50 151 GLN A N 1
ATOM 1179 C CA . GLN A 1 151 ? -19.953 -3.251 27.799 1.00 95.50 151 GLN A CA 1
ATOM 1180 C C . GLN A 1 151 ? -19.905 -4.331 28.892 1.00 95.50 151 GLN A C 1
ATOM 1182 O O . GLN A 1 151 ? -20.596 -4.217 29.899 1.00 95.50 151 GLN A O 1
ATOM 1187 N N . ARG A 1 152 ? -19.019 -5.332 28.761 1.00 94.69 152 ARG A N 1
ATOM 1188 C CA . ARG A 1 152 ? -18.845 -6.395 29.775 1.00 94.69 152 ARG A CA 1
ATOM 1189 C C . ARG A 1 152 ? -18.349 -5.891 31.130 1.00 94.69 152 ARG A C 1
ATOM 1191 O O . ARG A 1 152 ? -18.623 -6.518 32.146 1.00 94.69 152 ARG A O 1
ATOM 1198 N N . LEU A 1 153 ? -17.594 -4.797 31.141 1.00 94.25 153 LEU A N 1
ATOM 1199 C CA . LEU A 1 153 ? -17.088 -4.160 32.358 1.00 94.25 153 LEU A CA 1
ATOM 1200 C C . LEU A 1 153 ? -18.055 -3.111 32.928 1.00 94.25 153 LEU A C 1
ATOM 1202 O O . LEU A 1 153 ? -17.722 -2.477 33.926 1.00 94.25 153 LEU A O 1
ATOM 1206 N N . PHE A 1 154 ? -19.223 -2.919 32.303 1.00 94.38 154 PHE A N 1
ATOM 1207 C CA . PHE A 1 154 ? -20.214 -1.909 32.678 1.00 94.38 154 PHE A CA 1
ATOM 1208 C C . PHE A 1 154 ? -19.619 -0.495 32.777 1.00 94.38 154 PHE A C 1
ATOM 1210 O O . PHE A 1 154 ? -19.959 0.281 33.664 1.00 94.38 154 PHE A O 1
ATOM 1217 N N . CYS A 1 155 ? -18.734 -0.137 31.840 1.00 93.88 155 CYS A N 1
ATOM 1218 C CA . CYS A 1 155 ? -17.994 1.128 31.875 1.00 93.88 155 CYS A CA 1
ATOM 1219 C C . CYS A 1 155 ? -18.849 2.393 31.656 1.00 93.88 155 CYS A C 1
ATOM 1221 O O . CYS A 1 155 ? -18.299 3.490 31.675 1.00 93.88 155 CYS A O 1
ATOM 1223 N N . GLY A 1 156 ? -20.152 2.268 31.375 1.00 92.50 156 GLY A N 1
ATOM 1224 C CA . GLY A 1 156 ? -21.037 3.409 31.099 1.00 92.50 156 GLY A CA 1
ATOM 1225 C C . GLY A 1 156 ? -20.679 4.201 29.834 1.00 92.50 156 GLY A C 1
ATOM 1226 O O . GLY A 1 156 ? -21.076 5.355 29.702 1.00 92.50 156 GLY A O 1
ATOM 1227 N N . ILE A 1 157 ? -19.909 3.610 28.915 1.00 92.31 157 ILE A N 1
ATOM 1228 C CA . ILE A 1 157 ? -19.489 4.270 27.675 1.00 92.31 157 ILE A CA 1
ATOM 1229 C C . ILE A 1 157 ? -20.675 4.302 26.696 1.00 92.31 157 ILE A C 1
ATOM 1231 O O . ILE A 1 157 ? -21.239 3.238 26.414 1.00 92.31 157 ILE A O 1
ATOM 1235 N N . PRO A 1 158 ? -21.058 5.486 26.175 1.00 92.38 158 PRO A N 1
ATOM 1236 C CA . PRO A 1 158 ? -22.172 5.606 25.245 1.00 92.38 158 PRO A CA 1
ATOM 1237 C C . PRO A 1 158 ? -21.849 4.946 23.905 1.00 92.38 158 PRO A C 1
ATOM 1239 O O . PRO A 1 158 ? -20.689 4.798 23.525 1.00 92.38 158 PRO A O 1
ATOM 1242 N N . THR A 1 159 ? -22.900 4.569 23.182 1.00 95.38 159 THR A N 1
ATOM 1243 C CA . THR A 1 159 ? -22.752 4.069 21.814 1.00 95.38 159 THR A CA 1
ATOM 1244 C C . THR A 1 159 ? -22.674 5.250 20.851 1.00 95.38 159 THR A C 1
ATOM 1246 O O . THR A 1 159 ? -23.591 6.070 20.817 1.00 95.38 159 THR A O 1
ATOM 1249 N N . ASP A 1 160 ? -21.590 5.345 20.084 1.00 95.38 160 ASP A N 1
ATOM 1250 C CA . ASP A 1 160 ? -21.338 6.401 19.099 1.00 95.38 160 ASP A CA 1
ATOM 1251 C C . ASP A 1 160 ? -20.451 5.896 17.938 1.00 95.38 160 ASP A C 1
ATOM 1253 O O . ASP A 1 160 ? -20.176 4.702 17.810 1.00 95.38 160 ASP A O 1
ATOM 1257 N N . ALA A 1 161 ? -19.995 6.803 17.065 1.00 94.94 161 ALA A N 1
ATOM 1258 C CA . ALA A 1 161 ? -19.153 6.451 15.919 1.00 94.94 161 ALA A CA 1
ATOM 1259 C C . ALA A 1 161 ? -17.850 5.719 16.311 1.00 94.94 161 ALA A C 1
ATOM 1261 O O . ALA A 1 161 ? -17.412 4.823 15.586 1.00 94.94 161 ALA A O 1
ATOM 1262 N N . ARG A 1 162 ? -17.245 6.076 17.453 1.00 95.69 162 ARG A N 1
ATOM 1263 C CA . ARG A 1 162 ? -16.025 5.458 17.993 1.00 95.69 162 ARG A CA 1
ATOM 1264 C C . ARG A 1 162 ? -16.335 4.183 18.773 1.00 95.69 162 ARG A C 1
ATOM 1266 O O . ARG A 1 162 ? -15.535 3.243 18.734 1.00 95.69 162 ARG A O 1
ATOM 1273 N N . TRP A 1 163 ? -17.453 4.165 19.491 1.00 97.38 163 TRP A N 1
ATOM 1274 C CA . TRP A 1 163 ? -17.880 3.099 20.390 1.00 97.38 163 TRP A CA 1
ATOM 1275 C C . TRP A 1 163 ? -19.151 2.431 19.878 1.00 97.38 163 TRP A C 1
ATOM 1277 O O . TRP A 1 163 ? -20.257 2.771 20.277 1.00 97.38 163 TRP A O 1
ATOM 1287 N N . GLN A 1 164 ? -18.984 1.440 19.011 1.00 97.25 164 GLN A N 1
ATOM 1288 C CA . GLN A 1 164 ? -20.074 0.608 18.503 1.00 97.25 164 GLN A CA 1
ATOM 1289 C C . GLN A 1 164 ? -19.551 -0.779 18.124 1.00 97.25 164 GLN A C 1
ATOM 1291 O O . GLN A 1 164 ? -18.352 -0.959 17.881 1.00 97.25 164 GLN A O 1
ATOM 1296 N N . ASP A 1 165 ? -20.453 -1.750 18.024 1.00 97.31 165 ASP A N 1
ATOM 1297 C CA . ASP A 1 165 ? -20.176 -3.135 17.632 1.00 97.31 165 ASP A CA 1
ATOM 1298 C C . ASP A 1 165 ? -20.235 -3.378 16.113 1.00 97.31 165 ASP A C 1
ATOM 1300 O O . ASP A 1 165 ? -19.847 -4.449 15.639 1.00 97.31 165 ASP A O 1
ATOM 1304 N N . ASN A 1 166 ? -20.655 -2.385 15.325 1.00 98.06 166 ASN A N 1
ATOM 1305 C CA . ASN A 1 166 ? -20.696 -2.492 13.872 1.00 98.06 166 ASN A CA 1
ATOM 1306 C C . ASN A 1 166 ? -19.285 -2.445 13.260 1.00 98.06 166 ASN A C 1
ATOM 1308 O O . ASN A 1 166 ? -18.742 -1.388 12.927 1.00 98.06 166 ASN A O 1
ATOM 1312 N N . ARG A 1 167 ? -18.709 -3.627 13.040 1.00 98.50 167 ARG A N 1
ATOM 1313 C CA . ARG A 1 167 ? -17.405 -3.805 12.387 1.00 98.50 167 ARG A CA 1
ATOM 1314 C C . ARG A 1 167 ? -17.325 -3.147 11.007 1.00 98.50 167 ARG A C 1
ATOM 1316 O O . ARG A 1 167 ? -16.289 -2.581 10.667 1.00 98.50 167 ARG A O 1
ATOM 1323 N N . ASN A 1 168 ? -18.397 -3.203 10.215 1.00 98.44 168 ASN A N 1
ATOM 1324 C CA . ASN A 1 168 ? -18.395 -2.646 8.861 1.00 98.44 168 ASN A CA 1
ATOM 1325 C C . ASN A 1 168 ? -18.278 -1.121 8.884 1.00 98.44 168 ASN A C 1
ATOM 1327 O O . ASN A 1 168 ? -17.595 -0.554 8.036 1.00 98.44 168 ASN A O 1
ATOM 1331 N N . ALA A 1 169 ? -18.883 -0.454 9.869 1.00 98.31 169 ALA A N 1
ATOM 1332 C CA . ALA A 1 169 ? -18.734 0.987 10.036 1.00 98.31 169 ALA A CA 1
ATOM 1333 C C . ALA A 1 169 ? -17.272 1.374 10.331 1.00 98.31 169 ALA A C 1
ATOM 1335 O O . ALA A 1 169 ? -16.732 2.262 9.669 1.00 98.31 169 ALA A O 1
ATOM 1336 N N . HIS A 1 170 ? -16.600 0.650 11.236 1.00 98.44 170 HIS A N 1
ATOM 1337 C CA . HIS A 1 170 ? -15.174 0.859 11.531 1.00 98.44 170 HIS A CA 1
ATOM 1338 C C . HIS A 1 170 ? -14.275 0.579 10.322 1.00 98.44 170 HIS A C 1
ATOM 1340 O O . HIS A 1 170 ? -13.366 1.356 10.026 1.00 98.44 170 HIS A O 1
ATOM 1346 N N . TYR A 1 171 ? -14.541 -0.513 9.599 1.00 98.56 171 TYR A N 1
ATOM 1347 C CA . TYR A 1 171 ? -13.790 -0.884 8.399 1.00 98.56 171 TYR A CA 1
ATOM 1348 C C . TYR A 1 171 ? -13.924 0.184 7.310 1.00 98.56 171 TYR A C 1
ATOM 1350 O O . TYR A 1 171 ? -12.922 0.667 6.783 1.00 98.56 171 TYR A O 1
ATOM 1358 N N . ASN A 1 172 ? -15.155 0.612 7.017 1.00 97.94 172 ASN A N 1
ATOM 1359 C CA . ASN A 1 172 ? -15.434 1.619 5.996 1.00 97.94 172 ASN A CA 1
ATOM 1360 C C . ASN A 1 172 ? -14.803 2.970 6.343 1.00 97.94 172 ASN A C 1
ATOM 1362 O O . ASN A 1 172 ? -14.219 3.609 5.468 1.00 97.94 172 ASN A O 1
ATOM 1366 N N . TRP A 1 173 ? -14.858 3.382 7.613 1.00 97.62 173 TRP A N 1
ATOM 1367 C CA . TRP A 1 173 ? -14.174 4.589 8.074 1.00 97.62 173 TRP A CA 1
ATOM 1368 C C . TRP A 1 173 ? -12.651 4.492 7.886 1.00 97.62 173 TRP A C 1
ATOM 1370 O O . TRP A 1 173 ? -12.025 5.433 7.387 1.00 97.62 173 TRP A O 1
ATOM 1380 N N . CYS A 1 174 ? -12.049 3.341 8.208 1.00 98.12 174 CYS A N 1
ATOM 1381 C CA . CYS A 1 174 ? -10.618 3.123 8.001 1.00 98.12 174 CYS A CA 1
ATOM 1382 C C . CYS A 1 174 ? -10.237 3.183 6.516 1.00 98.12 174 CYS A C 1
ATOM 1384 O O . CYS A 1 174 ? -9.264 3.852 6.162 1.00 98.12 174 CYS A O 1
ATOM 1386 N N . MET A 1 175 ? -11.018 2.541 5.641 1.00 97.88 175 MET A N 1
ATOM 1387 C CA . MET A 1 175 ? -10.785 2.553 4.195 1.00 97.88 175 MET A CA 1
ATOM 1388 C C . MET A 1 175 ? -10.874 3.971 3.617 1.00 97.88 175 MET A C 1
ATOM 1390 O O . MET A 1 175 ? -9.998 4.376 2.856 1.00 97.88 175 MET A O 1
ATOM 1394 N N . GLN A 1 176 ? -11.876 4.760 4.026 1.00 95.50 176 GLN A N 1
ATOM 1395 C CA . GLN A 1 176 ? -12.008 6.174 3.632 1.00 95.50 176 GLN A CA 1
ATOM 1396 C C . GLN A 1 176 ? -10.816 7.016 4.102 1.00 95.50 176 GLN A C 1
ATOM 1398 O O . GLN A 1 176 ? -10.335 7.888 3.381 1.00 95.50 176 GLN A O 1
ATOM 1403 N N . SER A 1 177 ? -10.293 6.698 5.284 1.00 94.88 177 SER A N 1
ATOM 1404 C CA . SER A 1 177 ? -9.098 7.316 5.861 1.00 94.88 177 SER A CA 1
ATOM 1405 C C . SER A 1 177 ? -7.785 6.776 5.279 1.00 94.88 177 SER A C 1
ATOM 1407 O O . SER A 1 177 ? -6.711 7.109 5.787 1.00 94.88 177 SER A O 1
ATOM 1409 N N . LYS A 1 178 ? -7.848 5.901 4.262 1.00 94.00 178 LYS A N 1
ATOM 1410 C CA . LYS A 1 178 ? -6.702 5.196 3.658 1.00 94.00 178 LYS A CA 1
ATOM 1411 C C . LYS A 1 178 ? -5.822 4.477 4.685 1.00 94.00 178 LYS A C 1
ATOM 1413 O O . LYS A 1 178 ? -4.613 4.325 4.515 1.00 94.00 178 LYS A O 1
ATOM 1418 N N . GLY A 1 179 ? -6.430 4.047 5.791 1.00 93.81 179 GLY A N 1
ATOM 1419 C CA . GLY A 1 179 ? -5.744 3.400 6.901 1.00 93.81 179 GLY A CA 1
ATOM 1420 C C . GLY A 1 179 ? -4.577 4.223 7.444 1.00 93.81 179 GLY A C 1
ATOM 1421 O O . GLY A 1 179 ? -3.534 3.642 7.744 1.00 93.81 179 GLY A O 1
ATOM 1422 N N . ASN A 1 180 ? -4.730 5.552 7.522 1.00 93.62 180 ASN A N 1
ATOM 1423 C CA . ASN A 1 180 ? -3.710 6.460 8.037 1.00 93.62 180 ASN A CA 1
ATOM 1424 C C . ASN A 1 180 ? -3.273 6.034 9.456 1.00 93.62 180 ASN A C 1
ATOM 1426 O O . ASN A 1 180 ? -4.080 6.117 10.389 1.00 93.62 180 ASN A O 1
ATOM 1430 N N . PRO A 1 181 ? -2.007 5.621 9.654 1.00 92.19 181 PRO A N 1
ATOM 1431 C CA . PRO A 1 181 ? -1.566 5.029 10.913 1.00 92.19 181 PRO A CA 1
ATOM 1432 C C . PRO A 1 181 ? -1.697 5.990 12.098 1.00 92.19 181 PRO A C 1
ATOM 1434 O O . PRO A 1 181 ? -2.007 5.551 13.201 1.00 92.19 181 PRO A O 1
ATOM 1437 N N . THR A 1 182 ? -1.540 7.300 11.892 1.00 94.81 182 THR A N 1
ATOM 1438 C CA . THR A 1 182 ? -1.704 8.299 12.955 1.00 94.81 182 THR A CA 1
ATOM 1439 C C . THR A 1 182 ? -3.131 8.306 13.499 1.00 94.81 182 THR A C 1
ATOM 1441 O O . THR A 1 182 ? -3.321 8.317 14.714 1.00 94.81 182 THR A O 1
ATOM 1444 N N . TRP A 1 183 ? -4.140 8.253 12.625 1.00 95.19 183 TRP A N 1
ATOM 1445 C CA . TRP A 1 183 ? -5.547 8.271 13.039 1.00 95.19 183 TRP A CA 1
ATOM 1446 C C . TRP A 1 183 ? -5.969 6.947 13.669 1.00 95.19 183 TRP A C 1
ATOM 1448 O O . TRP A 1 183 ? -6.620 6.947 14.713 1.00 95.19 183 TRP A O 1
ATOM 1458 N N . LEU A 1 184 ? -5.547 5.819 13.084 1.00 95.75 184 LEU A N 1
ATOM 1459 C CA . LEU A 1 184 ? -5.842 4.497 13.644 1.00 95.75 184 LEU A CA 1
ATOM 1460 C C . LEU A 1 184 ? -5.239 4.347 15.048 1.00 95.75 184 LEU A C 1
ATOM 1462 O O . LEU A 1 184 ? -5.918 3.886 15.967 1.00 95.75 184 LEU A O 1
ATOM 1466 N N . ASN A 1 185 ? -3.991 4.790 15.233 1.00 95.50 185 ASN A N 1
ATOM 1467 C CA . ASN A 1 185 ? -3.318 4.756 16.529 1.00 95.50 185 ASN A CA 1
ATOM 1468 C C . ASN A 1 185 ? -3.997 5.675 17.549 1.00 95.50 185 ASN A C 1
ATOM 1470 O O . ASN A 1 185 ? -4.166 5.270 18.697 1.00 95.50 185 ASN A O 1
ATOM 1474 N N . ALA A 1 186 ? -4.424 6.876 17.147 1.00 96.38 186 ALA A N 1
ATOM 1475 C CA . ALA A 1 186 ? -5.141 7.794 18.030 1.00 96.38 186 ALA A CA 1
ATOM 1476 C C . ALA A 1 186 ? -6.480 7.206 18.511 1.00 96.38 186 ALA A C 1
ATOM 1478 O O . ALA A 1 186 ? -6.758 7.220 19.710 1.00 96.38 186 ALA A O 1
ATOM 1479 N N . GLU A 1 187 ? -7.271 6.621 17.606 1.00 97.44 187 GLU A N 1
ATOM 1480 C CA . GLU A 1 187 ? -8.538 5.959 17.942 1.00 97.44 187 GLU A CA 1
ATOM 1481 C C . GLU A 1 187 ? -8.333 4.753 18.870 1.00 97.44 187 GLU A C 1
ATOM 1483 O O . GLU A 1 187 ? -9.000 4.624 19.901 1.00 97.44 187 GLU A O 1
ATOM 1488 N N . ASN A 1 188 ? -7.361 3.893 18.555 1.00 97.12 188 ASN A N 1
ATOM 1489 C CA . ASN A 1 188 ? -7.039 2.731 19.383 1.00 97.12 188 ASN A CA 1
ATOM 1490 C C . ASN A 1 188 ? -6.518 3.134 20.764 1.00 97.12 188 ASN A C 1
ATOM 1492 O O . ASN A 1 188 ? -6.855 2.484 21.760 1.00 97.12 188 ASN A O 1
ATOM 1496 N N . LYS A 1 189 ? -5.723 4.208 20.840 1.00 97.56 189 LYS A N 1
ATOM 1497 C CA . LYS A 1 189 ? -5.221 4.743 22.105 1.00 97.56 189 LYS A CA 1
ATOM 1498 C C . LYS A 1 189 ? -6.361 5.308 22.945 1.00 97.56 189 LYS A C 1
ATOM 1500 O O . LYS A 1 189 ? -6.468 4.943 24.109 1.00 97.56 189 LYS A O 1
ATOM 1505 N N . ALA A 1 190 ? -7.245 6.116 22.359 1.00 97.12 190 ALA A N 1
ATOM 1506 C CA . ALA A 1 190 ? -8.392 6.684 23.064 1.00 97.12 190 ALA A CA 1
ATOM 1507 C C . ALA A 1 190 ? -9.285 5.590 23.677 1.00 97.12 190 ALA A C 1
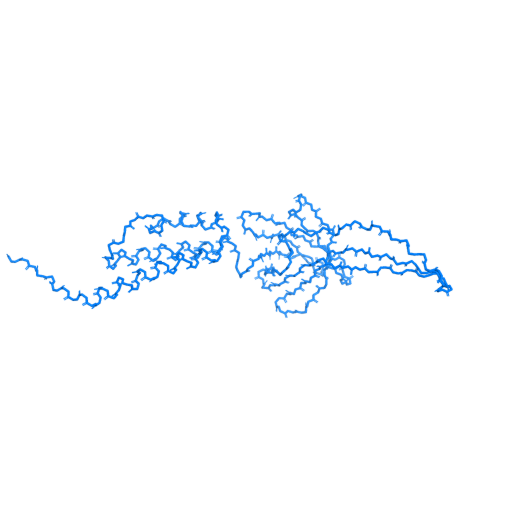ATOM 1509 O O . ALA A 1 190 ? -9.660 5.678 24.849 1.00 97.12 190 ALA A O 1
ATOM 1510 N N . ARG A 1 191 ? -9.572 4.518 22.923 1.00 97.81 191 ARG A N 1
ATOM 1511 C CA . ARG A 1 191 ? -10.334 3.371 23.440 1.00 97.81 191 ARG A CA 1
ATOM 1512 C C . ARG A 1 191 ? -9.582 2.598 24.525 1.00 97.81 191 ARG A C 1
ATOM 1514 O O . ARG A 1 191 ? -10.177 2.228 25.538 1.00 97.81 191 ARG A O 1
ATOM 1521 N N . SER A 1 192 ? -8.278 2.384 24.347 1.00 97.31 192 SER A N 1
ATOM 1522 C CA . SER A 1 192 ? -7.438 1.694 25.336 1.00 97.31 192 SER A CA 1
ATOM 1523 C C . SER A 1 192 ? -7.332 2.466 26.653 1.00 97.31 192 SER A C 1
ATOM 1525 O O . SER A 1 192 ? -7.468 1.866 27.717 1.00 97.31 192 SER A O 1
ATOM 1527 N N . ASP A 1 193 ? -7.146 3.786 26.594 1.00 96.94 193 ASP A N 1
ATOM 1528 C CA . ASP A 1 193 ? -7.062 4.654 27.772 1.00 96.94 193 ASP A CA 1
ATOM 1529 C C . ASP A 1 193 ? -8.390 4.657 28.550 1.00 96.94 193 ASP A C 1
ATOM 1531 O O . ASP A 1 193 ? -8.392 4.507 29.773 1.00 96.94 193 ASP A O 1
ATOM 1535 N N . ALA A 1 194 ? -9.528 4.748 27.850 1.00 95.81 194 ALA A N 1
ATOM 1536 C CA . ALA A 1 194 ? -10.853 4.691 28.468 1.00 95.81 194 ALA A CA 1
ATOM 1537 C C . ALA A 1 194 ? -11.119 3.343 29.162 1.00 95.81 194 ALA A C 1
ATOM 1539 O O . ALA A 1 194 ? -11.594 3.308 30.299 1.00 95.81 194 ALA A O 1
ATOM 1540 N N . LEU A 1 195 ? -10.757 2.226 28.519 1.00 96.25 195 LEU A N 1
ATOM 1541 C CA . LEU A 1 195 ? -10.853 0.894 29.125 1.00 96.25 195 LEU A CA 1
ATOM 1542 C C . LEU A 1 195 ? -9.933 0.748 30.338 1.00 96.25 195 LEU A C 1
ATOM 1544 O O . LEU A 1 195 ? -10.334 0.163 31.344 1.00 96.25 195 LEU A O 1
ATOM 1548 N N . ALA A 1 196 ? -8.708 1.270 30.262 1.00 96.00 196 ALA A N 1
ATOM 1549 C CA . ALA A 1 196 ? -7.774 1.247 31.381 1.00 96.00 196 ALA A CA 1
ATOM 1550 C C . ALA A 1 196 ? -8.318 2.044 32.575 1.00 96.00 196 ALA A C 1
ATOM 1552 O O . ALA A 1 196 ? -8.251 1.566 33.708 1.00 96.00 196 ALA A O 1
ATOM 1553 N N . GLN A 1 197 ? -8.905 3.216 32.323 1.00 94.69 197 GLN A N 1
ATOM 1554 C CA . GLN A 1 197 ? -9.537 4.025 33.360 1.00 94.69 197 GLN A CA 1
ATOM 1555 C C . GLN A 1 197 ? -10.731 3.303 33.991 1.00 94.69 197 GLN A C 1
ATOM 1557 O O . GLN A 1 197 ? -10.791 3.196 35.214 1.00 94.69 197 GLN A O 1
ATOM 1562 N N . CYS A 1 198 ? -11.620 2.737 33.172 1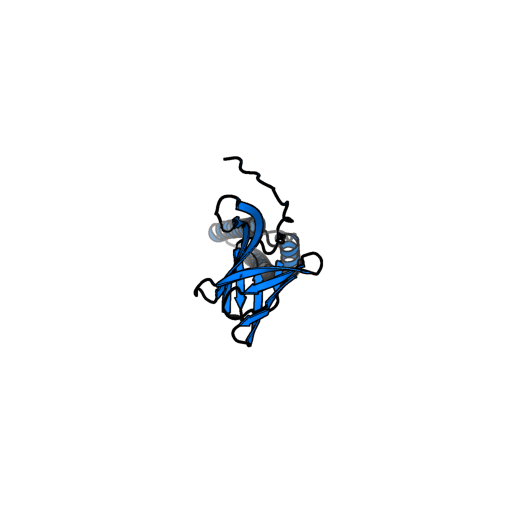.00 94.62 198 CYS A N 1
ATOM 1563 C CA . CYS A 1 198 ? -12.758 1.955 33.651 1.00 94.62 198 CYS A CA 1
ATOM 1564 C C . CYS A 1 198 ? -12.316 0.782 34.539 1.00 94.62 198 CYS A C 1
ATOM 1566 O O . CYS A 1 198 ? -12.818 0.602 35.643 1.00 94.62 198 CYS A O 1
ATOM 1568 N N . ARG A 1 199 ? -11.302 0.016 34.117 1.00 94.50 199 ARG A N 1
ATOM 1569 C CA . ARG A 1 199 ? -10.778 -1.100 34.921 1.00 94.50 199 ARG A CA 1
ATOM 1570 C C . ARG A 1 199 ? -10.276 -0.644 36.289 1.00 94.50 199 ARG A C 1
ATOM 1572 O O . ARG A 1 199 ? -10.509 -1.336 37.274 1.00 94.50 199 ARG A O 1
ATOM 1579 N N . ARG A 1 200 ? -9.619 0.517 36.376 1.00 91.75 200 ARG A N 1
ATOM 1580 C CA . ARG A 1 200 ? -9.168 1.070 37.665 1.00 91.75 200 ARG A CA 1
ATOM 1581 C C . ARG A 1 200 ? -10.344 1.434 38.567 1.00 91.75 200 ARG A C 1
ATOM 1583 O O . ARG A 1 200 ? -10.283 1.147 39.759 1.00 91.75 200 ARG A O 1
ATOM 1590 N N . THR A 1 201 ? -11.411 2.013 38.018 1.00 81.88 201 THR A N 1
ATOM 1591 C CA . THR A 1 201 ? -12.608 2.353 38.802 1.00 81.88 201 THR A CA 1
ATOM 1592 C C . THR A 1 201 ? -13.383 1.110 39.238 1.00 81.88 201 THR A C 1
ATOM 1594 O O . THR A 1 201 ? -13.872 1.077 40.361 1.00 81.88 201 THR A O 1
ATOM 1597 N N . THR A 1 202 ? -13.428 0.058 38.415 1.00 67.69 202 THR A N 1
ATOM 1598 C CA . THR A 1 202 ? -14.083 -1.215 38.762 1.00 67.69 202 THR A CA 1
ATOM 1599 C C . THR A 1 202 ? -13.295 -2.014 39.807 1.00 67.69 202 THR A C 1
ATOM 1601 O O . THR A 1 202 ? -13.897 -2.647 40.666 1.00 67.69 202 THR A O 1
ATOM 1604 N N . VAL A 1 203 ? -11.956 -1.982 39.773 1.00 62.72 203 VAL A N 1
ATOM 1605 C CA . VAL A 1 203 ? -11.106 -2.703 40.744 1.00 62.72 203 VAL A CA 1
ATOM 1606 C C . VAL A 1 203 ? -10.941 -1.928 42.061 1.00 62.72 203 VAL A C 1
ATOM 1608 O O . VAL A 1 203 ? -10.875 -2.541 43.121 1.00 62.72 203 VAL A O 1
ATOM 1611 N N . GLY A 1 204 ? -10.902 -0.591 42.022 1.00 53.91 204 GLY A N 1
ATOM 1612 C CA . GLY A 1 204 ? -10.822 0.255 43.223 1.00 53.91 204 GLY A CA 1
ATOM 1613 C C . GLY A 1 204 ? -12.173 0.517 43.902 1.00 53.91 204 GLY A C 1
ATOM 1614 O O . GLY A 1 204 ? -12.217 0.845 45.084 1.00 53.91 204 GLY A O 1
ATOM 1615 N N . GLY A 1 205 ? -13.277 0.355 43.171 1.00 48.00 205 GLY A N 1
ATOM 1616 C CA . GLY A 1 205 ? -14.645 0.525 43.649 1.00 48.00 205 GLY A CA 1
ATOM 1617 C C . GLY A 1 205 ? -15.283 -0.800 44.042 1.00 48.00 205 GLY A C 1
ATOM 1618 O O . GLY A 1 205 ? -16.252 -1.225 43.419 1.00 48.00 205 GLY A O 1
ATOM 1619 N N . GLY A 1 206 ? -14.775 -1.446 45.093 1.00 45.81 206 GLY A N 1
ATOM 1620 C CA . GLY A 1 206 ? -15.507 -2.494 45.805 1.00 45.81 206 GLY A CA 1
ATOM 1621 C C . GLY A 1 206 ? -16.742 -1.915 46.503 1.00 45.81 206 GLY A C 1
ATOM 1622 O O . GLY A 1 206 ? -16.782 -1.825 47.728 1.00 45.81 206 GLY A O 1
ATOM 1623 N N . ILE A 1 207 ? -17.746 -1.482 45.740 1.00 51.28 207 ILE A N 1
ATOM 1624 C CA . ILE A 1 207 ? -19.050 -1.111 46.278 1.00 51.28 207 ILE A CA 1
ATOM 1625 C C . ILE A 1 207 ? -19.803 -2.413 46.531 1.00 51.28 207 ILE A C 1
ATOM 1627 O O . ILE A 1 207 ? -20.218 -3.116 45.611 1.00 51.28 207 ILE A O 1
ATOM 1631 N N . ARG A 1 208 ? -19.958 -2.735 47.819 1.00 47.78 208 ARG A N 1
ATOM 1632 C CA . ARG A 1 208 ? -20.910 -3.729 48.313 1.00 47.78 208 ARG A CA 1
ATOM 1633 C C . AR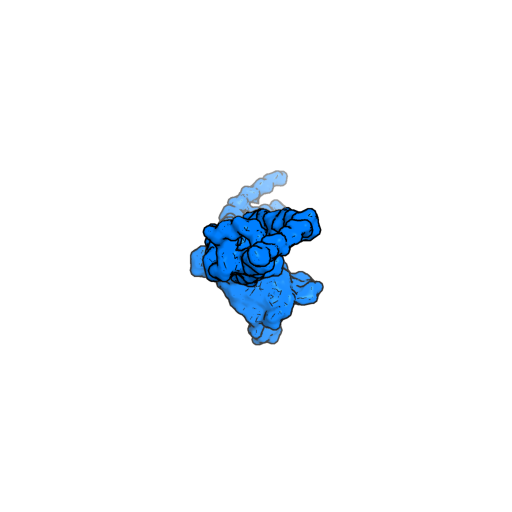G A 1 208 ? -22.290 -3.382 47.752 1.00 47.78 208 ARG A C 1
ATOM 1635 O O . ARG A 1 208 ? -22.885 -2.389 48.164 1.00 47.78 208 ARG A O 1
ATOM 1642 N N . HIS A 1 209 ? -22.807 -4.198 46.840 1.00 45.69 209 HIS A N 1
ATOM 1643 C CA . HIS A 1 209 ? -24.233 -4.192 46.540 1.00 45.69 209 HIS A CA 1
ATOM 1644 C C . HIS A 1 209 ? -24.980 -4.628 47.809 1.00 45.69 209 HIS A C 1
ATOM 1646 O O . HIS A 1 209 ? -25.040 -5.813 48.129 1.00 45.69 209 HIS A O 1
ATOM 1652 N N . ASN A 1 210 ? -25.519 -3.663 48.556 1.00 45.78 210 ASN A N 1
ATOM 1653 C CA . ASN A 1 210 ? -26.560 -3.935 49.539 1.00 45.78 210 ASN A CA 1
ATOM 1654 C C . ASN A 1 210 ? -27.825 -4.324 48.769 1.00 45.78 210 ASN A C 1
ATOM 1656 O O . ASN A 1 210 ? -28.477 -3.480 48.156 1.00 45.78 210 ASN A O 1
ATOM 1660 N N . LEU A 1 211 ? -28.138 -5.618 48.792 1.00 38.81 211 LEU A N 1
ATOM 1661 C CA . LEU A 1 211 ? -29.455 -6.142 48.450 1.00 38.81 211 LEU A CA 1
ATOM 1662 C C . LEU A 1 211 ? -30.445 -5.720 49.551 1.00 38.81 211 LEU A C 1
ATOM 1664 O O . LEU A 1 211 ? -30.162 -5.970 50.727 1.00 38.81 211 LEU A O 1
ATOM 1668 N N . PRO A 1 212 ? -31.581 -5.089 49.215 1.00 42.53 212 PRO A N 1
ATOM 1669 C CA . PRO A 1 212 ? -32.630 -4.831 50.190 1.00 42.53 212 PRO A CA 1
ATOM 1670 C C . PRO A 1 212 ? -33.325 -6.146 50.581 1.00 42.53 212 PRO A C 1
ATOM 1672 O O . PRO A 1 212 ? -33.613 -6.980 49.721 1.00 42.53 212 PRO A O 1
ATOM 1675 N N . ARG A 1 213 ? -33.541 -6.318 51.891 1.00 47.44 213 ARG A N 1
ATOM 1676 C CA . ARG A 1 213 ? -34.450 -7.311 52.481 1.00 47.44 213 ARG A CA 1
ATOM 1677 C C . ARG A 1 213 ? -35.885 -6.815 52.411 1.00 47.44 213 ARG A C 1
ATOM 1679 O O . ARG A 1 213 ? -36.068 -5.591 52.597 1.00 47.44 213 ARG A O 1
#

Secondary structure (DSSP, 8-state):
---------PPPPP--TTTSEEEEEEETTEEEEEEEEEEEEEEEEE-TTSS-EEEEEEEEEEEEEEETT-PPEEEEEEEEEGGGTEEEEEE-SSS--EEEEEEETTTTEEEEEEEETTEEEEEEEESSSS-HHHHHHHHHHHHHHHHHHHHHTT--PPPSSSS-S-HHHHHHHHHHTTT-HHHHHHHHHHHHHHHHHHHHHHHH---------

InterPro domains:
  IPR046048 Protein of unknown function DUF6006 [PF19469] (15-126)

Radius of gyration: 27.31 Å; chains: 1; bounding box: 74×44×86 Å

pLDDT: mean 87.98, std 15.28, range [38.81, 98.62]